Protein AF-A0A4Q3A676-F1 (afdb_monomer)

Structure (mmCIF, N/CA/C/O backbone):
data_AF-A0A4Q3A676-F1
#
_entry.id   AF-A0A4Q3A676-F1
#
loop_
_atom_site.group_PDB
_atom_site.id
_atom_site.type_symbol
_atom_site.label_atom_id
_atom_site.label_alt_id
_atom_site.label_comp_id
_atom_site.label_asym_id
_atom_site.label_entity_id
_atom_site.label_seq_id
_atom_site.pdbx_PDB_ins_code
_atom_site.Cartn_x
_atom_site.Cartn_y
_atom_site.Cartn_z
_atom_site.occupancy
_atom_site.B_iso_or_equiv
_atom_site.auth_seq_id
_atom_site.auth_comp_id
_atom_site.auth_asym_id
_atom_site.auth_atom_id
_atom_site.pdbx_PDB_model_num
ATOM 1 N N . MET A 1 1 ? 29.979 6.362 28.697 1.00 33.81 1 MET A N 1
ATOM 2 C CA . MET A 1 1 ? 28.538 6.052 28.797 1.00 33.81 1 MET A CA 1
ATOM 3 C C . MET A 1 1 ? 28.041 5.787 27.386 1.00 33.81 1 MET A C 1
ATOM 5 O O . MET A 1 1 ? 28.184 6.675 26.557 1.00 33.81 1 MET A O 1
ATOM 9 N N . ARG A 1 2 ? 27.598 4.567 27.064 1.00 35.72 2 ARG A N 1
ATOM 10 C CA . ARG A 1 2 ? 26.990 4.268 25.758 1.00 35.72 2 ARG A CA 1
ATOM 11 C C . ARG A 1 2 ? 25.480 4.373 25.933 1.00 35.72 2 ARG A C 1
ATOM 13 O O . ARG A 1 2 ? 24.939 3.750 26.841 1.00 35.72 2 ARG A O 1
ATOM 20 N N . PHE A 1 3 ? 24.849 5.219 25.129 1.00 39.38 3 PHE A N 1
ATOM 21 C CA . PHE A 1 3 ? 23.400 5.340 25.063 1.00 39.38 3 PHE A CA 1
ATOM 22 C C . PHE A 1 3 ? 22.844 3.997 24.588 1.00 39.38 3 PHE A C 1
ATOM 24 O O . PHE A 1 3 ? 23.230 3.510 23.529 1.00 39.38 3 PHE A O 1
ATOM 31 N N . PHE A 1 4 ? 22.000 3.369 25.404 1.00 41.38 4 PHE A N 1
ATOM 32 C CA . PHE A 1 4 ? 21.171 2.269 24.940 1.00 41.38 4 PHE A CA 1
ATOM 33 C C . PHE A 1 4 ? 20.126 2.884 24.014 1.00 41.38 4 PHE A C 1
ATOM 35 O O . PHE A 1 4 ? 19.265 3.639 24.463 1.00 41.38 4 PHE A O 1
ATOM 42 N N . GLU A 1 5 ? 20.245 2.610 22.722 1.00 35.06 5 GLU A N 1
ATOM 43 C CA . GLU A 1 5 ? 19.169 2.836 21.768 1.00 35.06 5 GLU A CA 1
ATOM 44 C C . GLU A 1 5 ? 18.063 1.843 22.148 1.00 35.06 5 GLU A C 1
ATOM 46 O O . GLU A 1 5 ? 1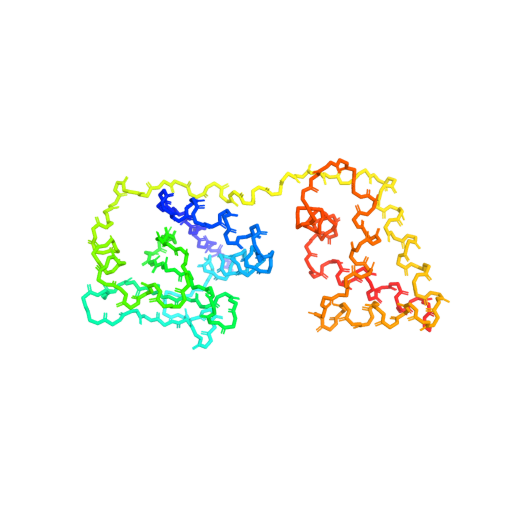8.147 0.646 21.869 1.00 35.06 5 GLU A O 1
ATOM 51 N N . ILE A 1 6 ? 17.081 2.306 22.924 1.00 42.28 6 ILE A N 1
ATOM 52 C CA . ILE A 1 6 ? 15.870 1.533 23.182 1.00 42.28 6 ILE A CA 1
ATOM 53 C C . ILE A 1 6 ? 15.138 1.519 21.843 1.00 42.28 6 ILE A C 1
ATOM 55 O O . ILE A 1 6 ? 14.505 2.508 21.485 1.00 42.28 6 ILE A O 1
ATOM 59 N N . ALA A 1 7 ? 15.289 0.439 21.074 1.00 44.47 7 ALA A N 1
ATOM 60 C CA . ALA A 1 7 ? 14.474 0.216 19.891 1.00 44.47 7 ALA A CA 1
ATOM 61 C C . ALA A 1 7 ? 13.007 0.312 20.328 1.00 44.47 7 ALA A C 1
ATOM 63 O O . ALA A 1 7 ? 12.560 -0.474 21.169 1.00 44.47 7 ALA A O 1
ATOM 64 N N . GLU A 1 8 ? 12.284 1.319 19.830 1.00 50.53 8 GLU A N 1
ATOM 65 C CA . GLU A 1 8 ? 10.857 1.428 20.109 1.00 50.53 8 GLU A CA 1
ATOM 66 C C . GLU A 1 8 ? 10.174 0.121 19.670 1.00 50.53 8 GLU A C 1
ATOM 68 O O . GLU A 1 8 ? 10.521 -0.431 18.619 1.00 50.53 8 GLU A O 1
ATOM 73 N N . PRO A 1 9 ? 9.253 -0.430 20.481 1.00 52.09 9 PRO A N 1
ATOM 74 C CA . PRO A 1 9 ? 8.598 -1.687 20.159 1.00 52.09 9 PRO A CA 1
ATOM 75 C C . PRO A 1 9 ? 7.925 -1.584 18.788 1.00 52.09 9 PRO A C 1
ATOM 77 O O . PRO A 1 9 ? 7.174 -0.643 18.529 1.00 52.09 9 PRO A O 1
ATOM 80 N N . GLN A 1 10 ? 8.190 -2.560 17.912 1.00 67.12 10 GLN A N 1
ATOM 81 C CA . GLN A 1 10 ? 7.554 -2.632 16.597 1.00 67.12 10 GLN A CA 1
ATOM 82 C C . GLN A 1 10 ? 6.034 -2.553 16.762 1.00 67.12 10 GLN A C 1
ATOM 84 O O . GLN A 1 10 ? 5.431 -3.341 17.497 1.00 67.12 10 GLN A O 1
ATOM 89 N N . LYS A 1 11 ? 5.411 -1.577 16.093 1.00 80.88 11 LYS A N 1
ATOM 90 C CA . LYS A 1 11 ? 3.961 -1.397 16.159 1.00 80.88 11 LYS A CA 1
ATOM 91 C C . LYS A 1 11 ? 3.273 -2.635 15.604 1.00 80.88 11 LYS A C 1
ATOM 93 O O . LYS A 1 11 ? 3.574 -3.092 14.503 1.00 80.88 11 LYS A O 1
ATOM 98 N N . ARG A 1 12 ? 2.300 -3.154 16.347 1.00 88.38 12 ARG A N 1
ATOM 99 C CA . ARG A 1 12 ? 1.472 -4.270 15.896 1.00 88.38 12 ARG A CA 1
ATOM 100 C C . ARG A 1 12 ? 0.596 -3.817 14.733 1.00 88.38 12 ARG A C 1
ATOM 102 O O . ARG A 1 12 ? -0.015 -2.757 14.806 1.00 88.38 12 ARG A O 1
ATOM 109 N N . VAL A 1 13 ? 0.472 -4.631 13.691 1.00 92.00 13 VAL A N 1
ATOM 110 C CA . VAL A 1 13 ? -0.500 -4.381 12.619 1.00 92.00 13 VAL A CA 1
ATOM 111 C C . VAL A 1 13 ? -1.716 -5.273 12.828 1.00 92.00 13 VAL A C 1
ATOM 113 O O . VAL A 1 13 ? -1.599 -6.495 12.932 1.00 92.00 13 VAL A O 1
ATOM 116 N N . VAL A 1 14 ? -2.895 -4.667 12.881 1.00 94.50 14 VAL A N 1
ATOM 117 C CA . VAL A 1 14 ? -4.177 -5.370 12.957 1.00 94.50 14 VAL A CA 1
ATOM 118 C C . VAL A 1 14 ? -5.087 -4.898 11.835 1.00 94.50 14 VAL A C 1
ATOM 120 O O . VAL A 1 14 ? -4.959 -3.776 11.348 1.00 94.50 14 VAL A O 1
ATOM 123 N N . ALA A 1 15 ? -6.007 -5.750 11.405 1.00 95.75 15 ALA A N 1
ATOM 124 C CA . ALA A 1 15 ? -6.918 -5.442 10.316 1.00 95.75 15 ALA A CA 1
ATOM 125 C C . ALA A 1 15 ? -8.325 -5.957 10.593 1.00 95.75 15 ALA A C 1
ATOM 127 O O . ALA A 1 15 ? -8.502 -6.991 11.240 1.00 95.75 15 ALA A O 1
ATOM 128 N N . THR A 1 16 ? -9.329 -5.268 10.055 1.00 96.44 16 THR A N 1
ATOM 129 C CA . THR A 1 16 ? -10.696 -5.793 10.038 1.00 96.44 16 THR A CA 1
ATOM 130 C C . THR A 1 16 ? -10.820 -6.942 9.034 1.00 96.44 16 THR A C 1
ATOM 132 O O . THR A 1 16 ? -10.068 -7.047 8.056 1.00 96.44 16 THR A O 1
ATOM 135 N N . LYS A 1 17 ? -11.838 -7.794 9.211 1.00 92.31 17 LYS A N 1
ATOM 136 C CA . LYS A 1 17 ? -12.190 -8.823 8.212 1.00 92.31 17 LYS A CA 1
ATOM 137 C C . LYS A 1 17 ? -12.493 -8.222 6.837 1.00 92.31 17 LYS A C 1
ATOM 139 O O . LYS A 1 17 ? -12.197 -8.845 5.818 1.00 92.31 17 LYS A O 1
ATOM 144 N N . ARG A 1 18 ? -13.075 -7.017 6.811 1.00 93.50 18 ARG A N 1
ATOM 145 C CA . ARG A 1 18 ? -13.407 -6.304 5.575 1.00 93.50 18 ARG A CA 1
ATOM 146 C C . ARG A 1 18 ? -12.145 -5.893 4.832 1.00 93.50 18 ARG A C 1
ATOM 148 O O . ARG A 1 18 ? -12.005 -6.275 3.677 1.00 93.50 18 ARG A O 1
ATOM 155 N N . PHE A 1 19 ? -11.202 -5.250 5.522 1.00 95.62 19 PHE A N 1
ATOM 156 C CA . PHE A 1 19 ? -9.906 -4.896 4.948 1.00 95.62 19 PHE A CA 1
ATOM 157 C C . PHE A 1 19 ? -9.221 -6.116 4.333 1.00 95.62 19 PHE A C 1
ATOM 159 O O . PHE A 1 19 ? -8.814 -6.080 3.179 1.00 95.62 19 PHE A O 1
ATOM 166 N N . LEU A 1 20 ? -9.142 -7.224 5.073 1.00 90.62 20 LEU A N 1
ATOM 167 C CA . LEU A 1 20 ? -8.479 -8.442 4.601 1.00 90.62 20 LEU A CA 1
ATOM 168 C C . LEU A 1 20 ? -9.117 -9.030 3.340 1.00 90.62 20 LEU A C 1
ATOM 170 O O . LEU A 1 20 ? -8.407 -9.533 2.470 1.00 90.62 20 LEU A O 1
ATOM 174 N N . LYS A 1 21 ? -10.448 -8.968 3.232 1.00 88.31 21 LYS A N 1
ATOM 175 C CA . LYS A 1 21 ? -11.172 -9.406 2.038 1.00 88.31 21 LYS A CA 1
ATOM 176 C C . LYS A 1 21 ? -10.915 -8.457 0.864 1.00 88.31 21 LYS A C 1
ATOM 178 O O . LYS A 1 21 ? -10.497 -8.917 -0.195 1.00 88.31 21 LYS A O 1
ATOM 183 N N . SER A 1 22 ? -11.132 -7.158 1.067 1.00 90.31 22 SER A N 1
ATOM 184 C CA . SER A 1 22 ? -11.002 -6.129 0.032 1.00 90.31 22 SER A CA 1
ATOM 185 C C . SER A 1 22 ? -9.560 -6.010 -0.480 1.00 90.31 22 SER A C 1
ATOM 187 O O . SER A 1 22 ? -9.335 -5.921 -1.682 1.00 90.31 22 SER A O 1
ATOM 189 N N . ALA A 1 23 ? -8.562 -6.073 0.408 1.00 90.25 23 ALA A N 1
ATOM 190 C CA . ALA A 1 23 ? -7.147 -5.949 0.056 1.00 90.25 23 ALA A CA 1
ATOM 191 C C . ALA A 1 23 ? -6.709 -7.014 -0.949 1.00 90.25 23 ALA A C 1
ATOM 193 O O . ALA A 1 23 ? -6.028 -6.690 -1.915 1.00 90.25 23 ALA A O 1
ATOM 194 N N . ARG A 1 24 ? -7.153 -8.266 -0.778 1.00 84.88 24 ARG A N 1
ATOM 195 C CA . ARG A 1 24 ? -6.847 -9.345 -1.730 1.00 84.88 24 ARG A CA 1
ATOM 196 C C . ARG A 1 24 ? -7.370 -9.037 -3.128 1.00 84.88 24 ARG A C 1
ATOM 198 O O . ARG A 1 24 ? -6.678 -9.287 -4.108 1.00 84.88 24 ARG A O 1
ATOM 205 N N . GLU A 1 25 ? -8.579 -8.493 -3.222 1.00 83.62 25 GLU A N 1
ATOM 206 C CA . GLU A 1 25 ? -9.180 -8.134 -4.504 1.00 83.62 25 GLU A CA 1
ATOM 207 C C . GLU A 1 25 ? -8.449 -6.961 -5.164 1.00 83.62 25 GLU A C 1
ATOM 209 O O . GLU A 1 25 ? -8.087 -7.055 -6.336 1.00 83.62 25 GLU A O 1
ATOM 214 N N . TRP A 1 26 ? -8.160 -5.899 -4.409 1.00 85.50 26 TRP A N 1
ATOM 215 C CA . TRP A 1 26 ? -7.437 -4.737 -4.929 1.00 85.50 26 TRP A CA 1
ATOM 216 C C . TRP A 1 26 ? -6.013 -5.074 -5.364 1.00 85.50 26 TRP A C 1
ATOM 218 O O . TRP A 1 26 ? -5.604 -4.628 -6.429 1.00 85.50 26 TRP A O 1
ATOM 228 N N . ILE A 1 27 ? -5.287 -5.890 -4.594 1.00 84.75 27 ILE A N 1
ATOM 229 C CA . ILE A 1 27 ? -3.933 -6.345 -4.946 1.00 84.75 27 ILE A CA 1
ATOM 230 C C . ILE A 1 27 ? -3.971 -7.224 -6.201 1.00 84.75 27 ILE A C 1
ATOM 232 O O . ILE A 1 27 ? -3.136 -7.066 -7.086 1.00 84.75 27 ILE A O 1
ATOM 236 N N . ARG A 1 28 ? -4.972 -8.107 -6.325 1.00 81.00 28 ARG A N 1
ATOM 237 C CA . ARG A 1 28 ? -5.155 -8.935 -7.528 1.00 81.00 28 ARG A CA 1
ATOM 238 C C . ARG A 1 28 ? -5.426 -8.088 -8.772 1.00 81.00 28 ARG A C 1
ATOM 240 O O . ARG A 1 28 ? -4.931 -8.412 -9.844 1.00 81.00 28 ARG A O 1
ATOM 247 N N . LEU A 1 29 ? -6.248 -7.045 -8.651 1.00 74.12 29 LEU A N 1
ATOM 248 C CA . LEU A 1 29 ? -6.583 -6.157 -9.769 1.00 74.12 29 LEU A CA 1
ATOM 249 C C . LEU A 1 29 ? -5.448 -5.179 -10.099 1.00 74.12 29 LEU A C 1
ATOM 251 O O . LEU A 1 29 ? -5.292 -4.796 -11.257 1.00 74.12 29 LEU A O 1
ATOM 255 N N . TYR A 1 30 ? -4.681 -4.762 -9.090 1.00 78.06 30 TYR A N 1
ATOM 256 C CA . TYR A 1 30 ? -3.656 -3.726 -9.183 1.00 78.06 30 TYR A CA 1
ATOM 257 C C . TYR A 1 30 ? -2.452 -4.097 -8.303 1.00 78.06 30 TYR A C 1
ATOM 259 O O . TYR A 1 30 ? -2.417 -3.749 -7.120 1.00 78.06 30 TYR A O 1
ATOM 267 N N . PRO A 1 31 ? -1.455 -4.806 -8.856 1.00 77.81 31 PRO A N 1
ATOM 268 C CA . PRO A 1 31 ? -0.321 -5.315 -8.080 1.00 77.81 31 PRO A CA 1
ATOM 269 C C . PRO A 1 31 ? 0.491 -4.229 -7.353 1.00 77.81 31 PRO A C 1
ATOM 271 O O . PRO A 1 31 ? 0.977 -4.448 -6.245 1.00 77.81 31 PRO A O 1
ATOM 274 N N . ASP A 1 32 ? 0.558 -3.021 -7.921 1.00 77.25 32 ASP A N 1
ATOM 275 C CA . ASP A 1 32 ? 1.202 -1.838 -7.335 1.00 77.25 32 ASP A CA 1
ATOM 276 C C . ASP A 1 32 ? 0.598 -1.418 -5.983 1.00 77.25 32 ASP A C 1
ATOM 278 O O . ASP A 1 32 ? 1.278 -0.825 -5.140 1.00 77.25 32 ASP A O 1
ATOM 282 N N . VAL A 1 33 ? -0.663 -1.778 -5.725 1.00 84.12 33 VAL A N 1
ATOM 283 C CA . VAL A 1 33 ? -1.322 -1.568 -4.429 1.00 84.12 33 VAL A CA 1
ATOM 284 C C . VAL A 1 33 ? -0.654 -2.395 -3.333 1.00 84.12 33 VAL A C 1
ATOM 286 O O . VAL A 1 33 ? -0.490 -1.899 -2.219 1.00 84.12 33 VAL A O 1
ATOM 289 N N . GLY A 1 34 ? -0.250 -3.632 -3.635 1.00 85.06 34 GLY A N 1
ATOM 290 C CA . GLY A 1 34 ? 0.423 -4.516 -2.681 1.00 85.06 34 GLY A CA 1
ATOM 291 C C . GLY A 1 34 ? 1.780 -3.963 -2.261 1.00 85.06 34 GLY A C 1
ATOM 292 O O . GLY A 1 34 ? 2.063 -3.845 -1.067 1.00 85.06 34 GLY A O 1
ATOM 293 N N . GLN A 1 35 ? 2.572 -3.519 -3.239 1.00 80.56 35 GLN A N 1
ATOM 294 C CA . GLN A 1 35 ? 3.855 -2.869 -2.984 1.00 80.56 35 GLN A CA 1
ATOM 295 C C . GLN A 1 35 ? 3.683 -1.592 -2.149 1.00 80.56 35 GLN A C 1
ATOM 297 O O . GLN A 1 35 ? 4.350 -1.418 -1.128 1.00 80.56 35 GL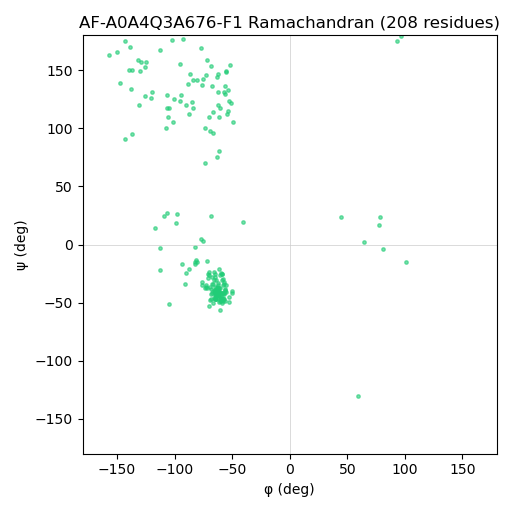N A O 1
ATOM 302 N N . THR A 1 36 ? 2.745 -0.724 -2.538 1.00 85.12 36 THR A N 1
ATOM 303 C CA . THR A 1 36 ? 2.496 0.537 -1.825 1.00 85.12 36 THR A CA 1
ATOM 304 C C . THR A 1 36 ? 2.011 0.294 -0.394 1.00 85.12 36 THR A C 1
ATOM 306 O O . THR A 1 36 ? 2.422 1.001 0.524 1.00 85.12 36 THR A O 1
ATOM 309 N N . LEU A 1 37 ? 1.182 -0.734 -0.171 1.00 91.88 37 LEU A N 1
ATOM 310 C CA . LEU A 1 37 ? 0.759 -1.148 1.168 1.00 91.88 37 LEU A CA 1
ATOM 311 C C . LEU A 1 37 ? 1.956 -1.595 2.020 1.00 91.88 37 LEU A C 1
ATOM 313 O O . LEU A 1 37 ? 2.056 -1.193 3.178 1.00 91.88 37 LEU A O 1
ATOM 317 N N . ALA A 1 38 ? 2.879 -2.380 1.462 1.00 84.25 38 ALA A N 1
ATOM 318 C CA . ALA A 1 38 ? 4.079 -2.814 2.176 1.00 84.25 38 ALA A CA 1
ATOM 319 C C . ALA A 1 38 ? 4.993 -1.630 2.547 1.00 84.25 38 ALA A C 1
ATOM 321 O O . ALA A 1 38 ? 5.470 -1.541 3.680 1.00 84.25 38 ALA A O 1
ATOM 322 N N . GLU A 1 39 ? 5.204 -0.689 1.624 1.00 84.31 39 GLU A N 1
ATOM 323 C CA . GLU A 1 39 ? 5.969 0.540 1.876 1.00 84.31 39 GLU A CA 1
ATOM 324 C C . GLU A 1 39 ? 5.305 1.419 2.942 1.00 84.31 39 GLU A C 1
ATOM 326 O O . GLU A 1 39 ? 5.976 1.915 3.851 1.00 84.31 39 GLU A O 1
ATOM 331 N N . PHE A 1 40 ? 3.980 1.557 2.874 1.00 92.88 40 PHE A N 1
ATOM 332 C CA . PHE A 1 40 ? 3.186 2.276 3.863 1.00 92.88 40 PHE A CA 1
ATOM 333 C C . PHE A 1 40 ? 3.330 1.674 5.266 1.00 92.88 40 PHE A C 1
ATOM 335 O O . PHE A 1 40 ? 3.541 2.415 6.229 1.00 92.88 40 PHE A O 1
ATOM 342 N N . LEU A 1 41 ? 3.250 0.347 5.398 1.00 91.38 41 LEU A N 1
ATOM 343 C CA . LEU A 1 41 ? 3.385 -0.326 6.692 1.00 91.38 41 LEU A CA 1
ATOM 344 C C . LEU A 1 41 ? 4.787 -0.137 7.284 1.00 91.38 41 LEU A C 1
ATOM 346 O O . LEU A 1 41 ? 4.894 0.306 8.427 1.00 91.38 41 LEU A O 1
ATOM 350 N N . ARG A 1 42 ? 5.847 -0.332 6.485 1.00 85.62 42 ARG A N 1
ATOM 351 C CA . ARG A 1 42 ? 7.242 -0.084 6.907 1.00 85.62 42 ARG A CA 1
ATOM 352 C C . ARG A 1 42 ? 7.469 1.356 7.357 1.00 85.62 42 ARG A C 1
ATOM 354 O O . ARG A 1 42 ? 8.137 1.610 8.356 1.00 85.62 42 A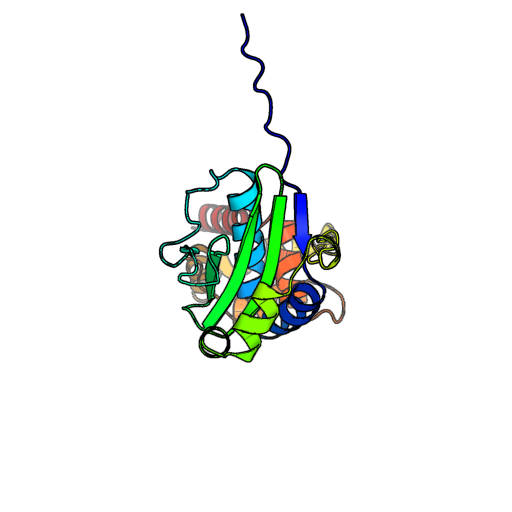RG A O 1
ATOM 361 N N . PHE A 1 43 ? 6.896 2.321 6.639 1.00 87.81 43 PHE A N 1
ATOM 362 C CA . PHE A 1 43 ? 6.933 3.717 7.064 1.00 87.81 43 PHE A CA 1
ATOM 363 C C . PHE A 1 43 ? 6.238 3.905 8.419 1.00 87.81 43 PHE A C 1
ATOM 365 O O . PHE A 1 43 ? 6.761 4.581 9.303 1.00 87.81 43 PHE A O 1
ATOM 372 N N . ARG A 1 44 ? 5.063 3.298 8.617 1.00 90.50 44 ARG A N 1
ATOM 373 C CA . ARG A 1 44 ? 4.267 3.482 9.838 1.00 90.50 44 ARG A CA 1
ATOM 374 C C . ARG A 1 44 ? 4.847 2.838 11.085 1.00 90.50 44 ARG A C 1
ATOM 376 O O . ARG A 1 44 ? 4.571 3.347 12.176 1.00 90.50 44 ARG A O 1
ATOM 383 N N . GLU A 1 45 ? 5.660 1.803 10.935 1.00 83.56 45 GLU A N 1
ATOM 384 C CA . GLU A 1 45 ? 6.408 1.193 12.037 1.00 83.56 45 GLU A CA 1
ATOM 385 C C . GLU A 1 45 ? 7.284 2.218 12.767 1.00 83.56 45 GLU A C 1
ATOM 387 O O . GLU A 1 45 ? 7.326 2.210 13.992 1.00 83.56 45 GLU A O 1
ATOM 392 N N . THR A 1 46 ? 7.902 3.147 12.033 1.00 80.19 46 THR A N 1
ATOM 393 C CA . THR A 1 46 ? 8.910 4.079 12.574 1.00 80.19 46 THR A CA 1
ATOM 394 C C . THR A 1 46 ? 8.458 5.537 12.603 1.00 80.19 46 THR A C 1
ATOM 396 O O . THR A 1 46 ? 8.972 6.334 13.383 1.00 80.19 46 THR A O 1
ATOM 399 N N . ALA A 1 47 ? 7.477 5.916 11.781 1.00 83.75 47 ALA A N 1
ATOM 400 C CA . ALA A 1 47 ? 7.040 7.302 11.692 1.00 83.75 47 ALA A CA 1
ATOM 401 C C . ALA A 1 47 ? 6.229 7.758 12.929 1.00 83.75 47 ALA A C 1
ATOM 403 O O . ALA A 1 47 ? 5.398 6.995 13.453 1.00 83.75 47 ALA A O 1
ATOM 404 N N . PRO A 1 48 ? 6.360 9.038 13.340 1.00 86.12 48 PRO A N 1
ATOM 405 C CA . PRO A 1 48 ? 5.459 9.673 14.295 1.00 86.12 48 PRO A CA 1
ATOM 406 C C . PRO A 1 48 ? 3.993 9.587 13.855 1.00 86.12 48 PRO A C 1
ATOM 408 O O . PRO A 1 48 ? 3.671 9.653 12.665 1.00 86.12 48 PRO A O 1
ATOM 411 N N . LEU A 1 49 ? 3.075 9.520 14.825 1.00 88.75 49 LEU A N 1
ATOM 412 C CA . LEU A 1 49 ? 1.626 9.421 14.572 1.00 88.75 49 LEU A CA 1
ATOM 413 C C . LEU A 1 49 ? 1.069 10.602 13.754 1.00 88.75 49 LEU A C 1
ATOM 415 O O . LEU A 1 49 ? 0.048 10.475 13.078 1.00 88.75 49 LEU A O 1
ATOM 419 N N . THR A 1 50 ? 1.736 11.754 13.820 1.00 87.38 50 THR A N 1
ATOM 420 C CA . THR A 1 50 ? 1.345 12.994 13.142 1.00 87.38 50 THR A CA 1
ATOM 421 C C . THR A 1 50 ? 1.883 13.104 11.717 1.00 87.38 50 THR A C 1
ATOM 423 O O . THR A 1 50 ? 1.314 13.851 10.921 1.00 87.38 50 THR A O 1
ATOM 426 N N . GLN A 1 51 ? 2.945 12.371 11.371 1.00 89.44 51 GLN A N 1
ATOM 427 C CA . GLN A 1 51 ? 3.566 12.448 10.049 1.00 89.44 51 GLN A CA 1
ATOM 428 C C . GLN A 1 51 ? 2.709 11.707 9.014 1.00 89.44 51 GLN A C 1
ATOM 430 O O . GLN A 1 51 ? 2.204 10.625 9.298 1.00 89.44 51 GLN A O 1
ATOM 435 N N . GLY A 1 52 ? 2.523 12.264 7.816 1.00 90.25 52 GLY A N 1
ATOM 436 C CA . GLY A 1 52 ? 1.859 11.588 6.692 1.00 90.25 52 GLY A CA 1
ATOM 437 C C . GLY A 1 52 ? 2.837 10.737 5.874 1.00 90.25 52 GLY A C 1
ATOM 438 O O . GLY A 1 52 ? 3.996 11.120 5.733 1.00 90.25 52 GLY A O 1
ATOM 439 N N . PHE A 1 53 ? 2.378 9.613 5.319 1.00 91.81 53 PHE A N 1
ATOM 440 C CA . PHE A 1 53 ? 3.145 8.790 4.372 1.00 91.81 53 PHE A CA 1
ATOM 441 C C . PHE A 1 53 ? 3.343 9.500 3.028 1.00 91.81 53 PHE A C 1
ATOM 443 O O . PHE A 1 53 ? 4.405 9.424 2.418 1.00 91.81 53 PHE A O 1
ATOM 450 N N . SER A 1 54 ? 2.323 10.227 2.570 1.00 89.56 54 SER A N 1
ATOM 451 C CA . SER A 1 54 ? 2.356 10.995 1.327 1.00 89.56 54 SER A CA 1
ATOM 452 C C . SER A 1 54 ? 1.579 12.304 1.475 1.00 89.56 54 SER A C 1
ATOM 454 O O . SER A 1 54 ? 0.923 12.548 2.487 1.00 89.56 54 SER A O 1
ATOM 456 N N . LYS A 1 55 ? 1.601 13.158 0.443 1.00 86.88 55 LYS A N 1
ATOM 457 C CA . LYS A 1 55 ? 0.789 14.392 0.414 1.00 86.88 55 LYS A CA 1
ATOM 458 C C . LYS A 1 55 ? -0.722 14.126 0.483 1.00 86.88 55 LYS A C 1
ATOM 460 O O . LYS A 1 55 ? -1.471 15.033 0.822 1.00 86.88 55 LYS A O 1
ATOM 465 N N . LYS A 1 56 ? -1.158 12.911 0.131 1.00 89.44 56 LYS A N 1
ATOM 466 C CA . LYS A 1 56 ? -2.561 12.467 0.175 1.00 89.44 56 LYS A CA 1
ATOM 467 C C . LYS A 1 56 ? -2.814 11.500 1.339 1.00 89.44 56 LYS A C 1
ATOM 469 O O . LYS A 1 56 ? -3.668 10.626 1.243 1.00 89.44 56 LYS A O 1
ATOM 474 N N . ASP A 1 57 ? -2.016 11.616 2.398 1.00 94.06 57 ASP A N 1
ATOM 475 C CA . ASP A 1 57 ? -2.260 10.990 3.693 1.00 94.06 57 ASP A CA 1
ATOM 476 C C . ASP A 1 57 ? -2.827 12.049 4.640 1.00 94.06 57 ASP A C 1
ATOM 478 O O . ASP A 1 57 ? -2.102 12.935 5.107 1.00 94.06 57 ASP A O 1
ATOM 482 N N . ALA A 1 58 ? -4.127 11.973 4.904 1.00 93.75 58 ALA A N 1
ATOM 483 C CA . ALA A 1 58 ? -4.839 12.999 5.647 1.00 93.75 58 ALA A CA 1
ATOM 484 C C . ALA A 1 58 ? -5.805 12.397 6.678 1.00 93.75 58 ALA A C 1
ATOM 486 O O . ALA A 1 58 ? -6.332 11.294 6.490 1.00 93.75 58 ALA A O 1
ATOM 487 N N . PRO A 1 59 ? -6.054 13.107 7.794 1.00 93.62 59 PRO A N 1
ATOM 488 C CA . PRO A 1 59 ? -7.123 12.738 8.708 1.00 93.62 59 PRO A CA 1
ATOM 489 C C . PRO A 1 59 ? -8.483 12.836 8.009 1.00 93.62 59 PRO A C 1
ATOM 491 O O . PRO A 1 59 ? -8.716 13.731 7.195 1.00 93.62 59 PRO A O 1
ATOM 494 N N . LEU A 1 60 ? -9.391 11.928 8.355 1.00 91.44 60 LEU A N 1
ATOM 495 C CA . LEU A 1 60 ? -10.796 12.064 7.995 1.00 91.44 60 LEU A CA 1
ATOM 496 C C . LEU A 1 60 ? -11.457 13.123 8.885 1.00 91.44 60 LEU A C 1
ATOM 498 O O . LEU A 1 60 ? -11.136 13.268 10.068 1.00 91.44 60 LEU A O 1
ATOM 502 N N . MET A 1 61 ? -12.364 13.892 8.287 1.00 87.25 61 MET A N 1
ATOM 503 C CA . MET A 1 61 ? -13.034 15.019 8.936 1.00 87.25 61 MET A CA 1
ATOM 504 C C . MET A 1 61 ? -14.361 14.586 9.585 1.00 87.25 61 MET A C 1
ATOM 506 O O . MET A 1 61 ? -14.797 13.439 9.471 1.00 87.25 61 MET A O 1
ATOM 510 N N . ASN A 1 62 ? -15.030 15.525 10.259 1.00 84.00 62 ASN A N 1
ATOM 511 C CA . ASN A 1 62 ? -16.369 15.353 10.831 1.00 84.00 62 ASN A CA 1
ATOM 512 C C . ASN A 1 62 ? -16.458 14.215 11.869 1.00 84.00 62 ASN A C 1
ATOM 514 O O . ASN A 1 62 ? -15.677 14.143 12.818 1.00 84.00 62 ASN A O 1
ATOM 518 N N . ASN A 1 63 ? -17.447 13.337 11.708 1.00 81.88 63 ASN A N 1
ATOM 519 C CA . ASN A 1 63 ? -17.760 12.218 12.592 1.00 81.88 63 ASN A CA 1
ATOM 520 C C . ASN A 1 63 ? -16.788 11.030 12.461 1.00 81.88 63 ASN A C 1
ATOM 522 O O . ASN A 1 63 ? -16.993 10.022 13.133 1.00 81.88 63 ASN A O 1
ATOM 526 N N . LEU A 1 64 ? -15.745 11.148 11.633 1.00 88.94 64 LEU A N 1
ATOM 527 C CA . LEU A 1 64 ? -14.676 10.160 11.462 1.00 88.94 64 LEU A CA 1
ATOM 528 C C . LEU A 1 64 ? -13.340 10.633 12.059 1.00 88.94 64 LEU A C 1
ATOM 530 O O . LEU A 1 64 ? -12.263 10.179 11.665 1.00 88.94 64 LEU A O 1
ATOM 534 N N . LYS A 1 65 ? -13.394 11.542 13.037 1.00 89.12 65 LYS A N 1
ATOM 535 C CA . LYS A 1 65 ? -12.209 11.988 13.771 1.00 89.12 65 LYS A CA 1
ATOM 536 C C . LYS A 1 65 ? -11.492 10.795 14.415 1.00 89.12 65 LYS A C 1
ATOM 538 O O . LYS A 1 65 ? -12.107 9.999 15.115 1.00 89.12 65 LYS A O 1
ATOM 543 N N . GLY A 1 66 ? -10.177 10.721 14.215 1.00 90.12 66 GLY A N 1
ATOM 544 C CA . GLY A 1 66 ? -9.329 9.621 14.695 1.00 90.12 66 GLY A CA 1
ATOM 545 C C . GLY A 1 66 ? -8.983 8.602 13.608 1.00 90.12 66 GLY A C 1
ATOM 546 O O . GLY A 1 66 ? -8.009 7.865 13.753 1.00 90.12 66 GLY A O 1
ATOM 547 N N . PHE A 1 67 ? -9.705 8.627 12.489 1.00 94.38 67 PHE A N 1
ATOM 548 C CA . PHE A 1 67 ? -9.377 7.860 11.298 1.00 94.38 67 PHE A CA 1
ATOM 549 C C . PHE A 1 67 ? -8.583 8.705 10.303 1.00 94.38 67 PHE A C 1
ATOM 551 O O . PHE A 1 67 ? -8.647 9.937 10.287 1.00 94.38 67 PHE A O 1
ATOM 558 N N . ARG A 1 68 ? -7.812 8.026 9.465 1.00 96.06 68 ARG A N 1
ATOM 559 C CA . ARG A 1 68 ? -6.997 8.600 8.399 1.00 96.06 68 ARG A CA 1
ATOM 560 C C . ARG A 1 68 ? -7.234 7.823 7.117 1.00 96.06 68 ARG A C 1
ATOM 562 O O . ARG A 1 68 ? -7.661 6.669 7.148 1.00 96.06 68 ARG A O 1
ATOM 569 N N . HIS A 1 69 ? -6.924 8.456 5.999 1.00 95.44 69 HIS A N 1
ATOM 570 C CA . HIS A 1 69 ? -6.905 7.805 4.703 1.00 95.44 69 HIS A CA 1
ATOM 571 C C . HIS A 1 69 ? -5.594 8.107 3.986 1.00 95.44 69 HIS A C 1
ATOM 573 O O . HIS A 1 69 ? -4.999 9.167 4.182 1.00 95.44 69 HIS A O 1
ATOM 579 N N . VAL A 1 70 ? -5.139 7.163 3.168 1.00 95.38 70 VAL A N 1
ATOM 580 C CA . VAL A 1 70 ? -3.949 7.308 2.332 1.00 95.38 70 VAL A CA 1
ATOM 581 C C . VAL A 1 70 ? -4.211 6.732 0.949 1.00 95.38 70 VAL A C 1
ATOM 583 O O . VAL A 1 70 ? -4.768 5.646 0.800 1.00 95.38 70 VAL A O 1
ATOM 586 N N . HIS A 1 71 ? -3.823 7.475 -0.083 1.00 92.19 71 HIS A N 1
ATOM 587 C CA . HIS A 1 71 ? -4.017 7.048 -1.465 1.00 92.19 71 HIS A CA 1
ATOM 588 C C . HIS A 1 71 ? -2.860 6.147 -1.891 1.00 92.19 71 HIS A C 1
ATOM 590 O O . HIS A 1 71 ? -1.708 6.579 -1.866 1.00 92.19 71 HIS A O 1
ATOM 596 N N . PHE A 1 72 ? -3.170 4.929 -2.327 1.00 86.75 72 PHE A N 1
ATOM 597 C CA . PHE A 1 72 ? -2.173 3.988 -2.836 1.00 86.75 72 PHE A CA 1
ATOM 598 C C . PHE A 1 72 ? -1.972 4.101 -4.344 1.00 86.75 72 PHE A C 1
ATOM 600 O O . PHE A 1 72 ? -0.852 3.976 -4.817 1.00 86.75 72 PHE A O 1
ATOM 607 N N . ARG A 1 73 ? -3.024 4.414 -5.110 1.00 79.19 73 ARG A N 1
ATOM 608 C CA . ARG A 1 73 ? -2.937 4.423 -6.578 1.00 79.19 73 ARG A CA 1
ATOM 609 C C . ARG A 1 73 ? -3.630 5.618 -7.198 1.00 79.19 73 ARG A C 1
ATOM 611 O O . ARG A 1 73 ? -4.838 5.572 -7.375 1.00 79.19 73 ARG A O 1
ATOM 618 N N . PHE A 1 74 ? -2.901 6.696 -7.494 1.00 71.94 74 PHE A N 1
ATOM 619 C CA . PHE A 1 74 ? -3.405 7.930 -8.138 1.00 71.94 74 PHE A CA 1
ATOM 620 C C . PHE A 1 74 ? -4.742 8.483 -7.591 1.00 71.94 74 PHE A C 1
ATOM 622 O O . PHE A 1 74 ? -5.432 9.240 -8.262 1.00 71.94 74 PHE A O 1
ATOM 629 N N . GLY A 1 75 ? -5.098 8.154 -6.345 1.00 69.12 75 GLY A N 1
ATOM 630 C CA . GLY A 1 75 ? -6.403 8.457 -5.755 1.00 69.12 75 GLY A CA 1
ATOM 631 C C . GLY A 1 75 ? -7.540 7.506 -6.113 1.00 69.12 75 GLY A C 1
ATOM 632 O O . GLY A 1 75 ? -8.593 7.648 -5.527 1.00 69.12 75 GLY A O 1
ATOM 633 N N . LYS A 1 76 ? -7.329 6.513 -6.979 1.00 79.12 76 LYS A N 1
ATOM 634 C CA . LYS A 1 76 ? -8.290 5.452 -7.291 1.00 79.12 76 LYS A CA 1
ATOM 635 C C . LYS A 1 76 ? -8.452 4.438 -6.165 1.00 79.12 76 LYS A C 1
ATOM 637 O O . LYS A 1 76 ? -9.549 3.942 -5.998 1.00 79.12 76 LYS A O 1
ATOM 642 N N . VAL A 1 77 ? -7.377 4.103 -5.450 1.00 90.19 77 VAL A N 1
ATOM 643 C CA . VAL A 1 77 ? -7.404 3.132 -4.342 1.00 90.19 77 VAL A CA 1
ATOM 644 C C . VAL A 1 77 ? -6.950 3.823 -3.071 1.00 90.19 77 VAL A C 1
ATOM 646 O O . VAL A 1 77 ? -5.867 4.420 -3.048 1.00 90.19 77 VAL A O 1
ATOM 649 N N . ILE A 1 78 ? -7.772 3.737 -2.033 1.00 94.19 78 ILE A N 1
ATOM 650 C CA . ILE A 1 78 ? -7.571 4.419 -0.764 1.00 94.19 78 ILE A CA 1
ATOM 651 C C . ILE A 1 78 ? -7.613 3.405 0.370 1.00 94.19 78 ILE A C 1
ATOM 653 O O . ILE A 1 78 ? -8.559 2.632 0.496 1.00 94.19 78 ILE A O 1
ATOM 657 N N . CYS A 1 79 ? -6.582 3.427 1.208 1.00 96.62 79 CYS A N 1
ATOM 658 C CA . CYS A 1 79 ? -6.539 2.680 2.454 1.00 96.62 79 CYS A CA 1
ATOM 659 C C . CYS A 1 79 ? -7.004 3.576 3.599 1.00 96.62 79 CYS A C 1
ATOM 661 O O . CYS A 1 79 ? -6.502 4.688 3.777 1.00 96.62 79 CYS A O 1
ATOM 663 N N . VAL A 1 80 ? -7.951 3.075 4.383 1.00 97.25 80 VAL A N 1
ATOM 664 C CA . VAL A 1 80 ? -8.514 3.745 5.551 1.00 97.25 80 VAL A CA 1
ATOM 665 C C . VAL A 1 80 ? -7.977 3.047 6.787 1.00 97.25 80 VAL A C 1
ATOM 667 O O . VAL A 1 80 ? -8.041 1.821 6.902 1.00 97.25 80 VAL A O 1
ATOM 670 N N . TYR A 1 81 ? -7.423 3.823 7.710 1.00 97.38 81 TYR A N 1
ATOM 671 C CA . TYR A 1 81 ? -6.702 3.283 8.853 1.00 97.38 81 TYR A CA 1
ATOM 672 C C . TYR A 1 81 ? -6.789 4.198 10.080 1.00 97.38 81 TYR A C 1
ATOM 674 O O . TYR A 1 81 ? -7.167 5.366 9.993 1.00 97.38 81 TYR A O 1
ATOM 682 N N . ALA A 1 82 ? -6.430 3.664 11.242 1.00 95.75 82 ALA A N 1
ATOM 683 C CA . ALA A 1 82 ? -6.230 4.421 12.473 1.00 95.75 82 ALA A CA 1
ATOM 684 C C . ALA A 1 82 ? -4.868 4.076 13.081 1.00 95.75 82 ALA A C 1
ATOM 686 O O . ALA A 1 82 ? -4.299 3.014 12.816 1.00 95.75 82 ALA A O 1
ATOM 687 N N . LEU A 1 83 ? -4.338 4.988 13.894 1.00 94.00 83 LEU A N 1
ATOM 688 C CA . LEU A 1 83 ? -3.077 4.790 14.598 1.00 94.00 83 LEU A CA 1
ATOM 689 C C . LEU A 1 83 ? -3.307 4.871 16.104 1.00 94.00 83 LEU A C 1
ATOM 691 O O . LEU A 1 83 ? -3.901 5.830 16.593 1.00 94.00 83 LEU A O 1
ATOM 695 N N . ALA A 1 84 ? -2.779 3.890 16.823 1.00 90.00 84 ALA A N 1
ATOM 696 C CA . ALA A 1 84 ? -2.575 3.939 18.263 1.00 90.00 84 ALA A CA 1
ATOM 697 C C . ALA A 1 84 ? -1.059 3.963 18.550 1.00 90.00 84 ALA A C 1
ATOM 699 O O . ALA A 1 84 ? -0.271 3.681 17.643 1.00 90.00 84 ALA A O 1
ATOM 700 N N . PRO A 1 85 ? -0.618 4.272 19.786 1.00 86.06 85 PRO A N 1
ATOM 701 C CA . PRO A 1 85 ? 0.809 4.363 20.111 1.00 86.06 85 PRO A CA 1
ATOM 702 C C . PRO A 1 85 ? 1.628 3.144 19.662 1.00 86.06 85 PRO A C 1
ATOM 704 O O . PRO A 1 85 ? 2.687 3.308 19.066 1.00 86.06 85 PRO A O 1
ATOM 707 N N . ASN A 1 86 ? 1.077 1.941 19.846 1.00 86.75 86 ASN A N 1
ATOM 708 C CA . ASN A 1 86 ? 1.754 0.677 19.550 1.00 86.75 86 ASN A CA 1
ATOM 709 C C . ASN A 1 86 ? 1.054 -0.135 18.449 1.00 86.75 86 ASN A C 1
ATOM 711 O O . ASN A 1 86 ? 1.309 -1.332 18.323 1.00 86.75 86 ASN A O 1
ATOM 715 N N . GLU A 1 87 ? 0.129 0.466 17.692 1.00 91.44 87 GLU A N 1
ATOM 716 C CA . GLU A 1 87 ? -0.701 -0.288 16.749 1.00 91.44 87 GLU A CA 1
ATOM 717 C C . GLU A 1 87 ? -1.080 0.498 15.491 1.00 91.44 87 GLU A C 1
ATOM 719 O O . GLU A 1 87 ? -1.451 1.672 15.543 1.00 91.44 87 GLU A O 1
ATOM 724 N N . ILE A 1 88 ? -1.039 -0.195 14.356 1.00 94.56 88 ILE A N 1
ATOM 725 C CA . ILE A 1 88 ? -1.557 0.242 13.063 1.00 94.56 88 ILE A CA 1
ATOM 726 C C . ILE A 1 88 ? -2.832 -0.562 12.789 1.00 94.56 88 ILE A C 1
ATOM 728 O O . ILE A 1 88 ? -2.785 -1.786 12.678 1.00 94.56 88 ILE A O 1
ATOM 732 N N . ARG A 1 89 ? -3.971 0.125 12.677 1.00 96.44 89 ARG A N 1
ATOM 733 C CA . ARG A 1 89 ? -5.297 -0.480 12.477 1.00 96.44 89 ARG A CA 1
ATOM 734 C C . ARG A 1 89 ? -5.768 -0.273 11.049 1.00 96.44 89 ARG A C 1
ATOM 736 O O . ARG A 1 89 ? -6.107 0.847 10.682 1.00 96.44 89 ARG A O 1
ATOM 743 N N . LEU A 1 90 ? -5.816 -1.336 10.257 1.00 97.31 90 LEU A N 1
ATOM 744 C CA . LEU A 1 90 ? -6.281 -1.319 8.870 1.00 97.31 90 LEU A CA 1
ATOM 745 C C . LEU A 1 90 ? -7.792 -1.591 8.819 1.00 97.31 90 LEU A C 1
ATOM 747 O O . LEU A 1 90 ? -8.261 -2.632 9.285 1.00 97.31 90 LEU A O 1
ATOM 751 N N . ILE A 1 91 ? -8.569 -0.650 8.285 1.00 97.12 91 ILE A N 1
ATOM 752 C CA . ILE A 1 91 ? -10.033 -0.635 8.444 1.00 97.12 91 ILE A CA 1
ATOM 753 C C . ILE A 1 91 ? -10.738 -1.070 7.171 1.00 97.12 91 ILE A C 1
ATOM 755 O O . ILE A 1 91 ? -11.578 -1.967 7.222 1.00 97.12 91 ILE A O 1
ATOM 759 N N . ASP A 1 92 ? -10.389 -0.460 6.042 1.00 96.62 92 ASP A N 1
ATOM 760 C CA . ASP A 1 92 ? -10.865 -0.861 4.719 1.00 96.62 92 ASP A CA 1
ATOM 761 C C . ASP A 1 92 ? -9.895 -0.387 3.631 1.00 96.62 92 ASP A C 1
ATOM 763 O O . ASP A 1 92 ? -9.055 0.486 3.865 1.00 96.62 92 ASP A O 1
ATOM 767 N N . ILE A 1 93 ? -10.014 -0.974 2.446 1.00 95.62 93 ILE A N 1
ATOM 768 C CA . ILE A 1 93 ? -9.379 -0.481 1.228 1.00 95.62 93 ILE A CA 1
ATOM 769 C C . ILE A 1 93 ? -10.437 -0.427 0.131 1.00 95.62 93 ILE A C 1
ATOM 771 O O . ILE A 1 93 ? -11.097 -1.418 -0.183 1.00 95.62 93 ILE A O 1
ATOM 775 N N . VAL A 1 94 ? -10.650 0.768 -0.394 1.00 94.12 94 VAL A N 1
ATOM 776 C CA . VAL A 1 94 ? -11.810 1.100 -1.222 1.00 94.12 94 VAL A CA 1
ATOM 777 C C . VAL A 1 94 ? -11.387 1.975 -2.388 1.00 94.12 94 VAL A C 1
ATOM 779 O O . VAL A 1 94 ? -10.248 2.451 -2.437 1.00 94.12 94 VAL A O 1
ATOM 782 N N . ASP A 1 95 ? -12.299 2.187 -3.331 1.00 91.50 95 ASP A N 1
ATOM 783 C CA . ASP A 1 95 ? -12.123 3.264 -4.289 1.00 91.50 95 ASP A CA 1
ATOM 784 C C . ASP A 1 95 ? -12.454 4.632 -3.682 1.00 91.50 95 ASP A C 1
ATOM 786 O O . ASP A 1 95 ? -12.977 4.741 -2.570 1.00 91.50 95 ASP A O 1
ATOM 790 N N . HIS A 1 96 ? -12.103 5.683 -4.421 1.00 83.56 96 HIS A N 1
ATOM 791 C CA . HIS A 1 96 ? -12.370 7.060 -4.019 1.00 83.56 96 HIS A CA 1
ATOM 792 C C . HIS A 1 96 ? -13.852 7.311 -3.740 1.00 83.56 96 HIS A C 1
ATOM 794 O O . HIS A 1 96 ? -14.206 7.850 -2.696 1.00 83.56 96 HIS A O 1
ATOM 800 N N . ASP A 1 97 ? -14.716 6.891 -4.661 1.00 83.94 97 ASP A N 1
ATOM 801 C CA . ASP A 1 97 ? -16.132 7.252 -4.646 1.00 83.94 97 ASP A CA 1
ATOM 802 C C . ASP A 1 97 ? -16.890 6.549 -3.508 1.00 83.94 97 ASP A C 1
ATOM 804 O O . ASP A 1 97 ? -17.842 7.093 -2.947 1.00 83.94 97 ASP A O 1
ATOM 808 N N . THR A 1 98 ? -16.441 5.359 -3.093 1.00 85.81 98 THR A N 1
ATOM 809 C CA . THR A 1 98 ? -17.028 4.634 -1.959 1.00 85.81 98 THR A CA 1
ATOM 810 C C . THR A 1 98 ? -16.866 5.390 -0.641 1.00 85.81 98 THR A C 1
ATOM 812 O O . THR A 1 98 ? -17.729 5.256 0.238 1.00 85.81 98 THR A O 1
ATOM 815 N N . MET A 1 99 ? -15.799 6.184 -0.483 1.00 84.88 99 MET A N 1
ATOM 816 C CA . MET A 1 99 ? -15.536 6.908 0.763 1.00 84.88 99 MET A CA 1
ATOM 817 C C . MET A 1 99 ? -16.587 7.966 1.085 1.00 84.88 99 MET A C 1
ATOM 819 O O . MET A 1 99 ? -16.839 8.208 2.261 1.00 84.88 99 MET A O 1
ATOM 823 N N . ASP A 1 100 ? -17.242 8.538 0.079 1.00 84.06 100 ASP A N 1
ATOM 824 C CA . ASP A 1 100 ? -18.281 9.549 0.290 1.00 84.06 100 ASP A CA 1
ATOM 825 C C . ASP A 1 100 ? -19.653 8.929 0.620 1.00 84.06 100 ASP A C 1
ATOM 827 O O . ASP A 1 100 ? -20.626 9.636 0.887 1.00 84.06 100 ASP A O 1
ATOM 831 N N . SER A 1 101 ? -19.760 7.594 0.628 1.00 86.31 101 SER A N 1
ATOM 832 C CA . SER A 1 101 ? -21.032 6.909 0.854 1.00 86.31 101 SER A CA 1
ATOM 833 C C . SER A 1 101 ? -21.422 6.811 2.337 1.00 86.31 101 SER A C 1
ATOM 835 O O . SER A 1 101 ? -20.628 6.446 3.211 1.00 86.31 101 SER A O 1
ATOM 837 N N . ASP A 1 102 ? -22.719 6.975 2.621 1.00 87.81 102 ASP A N 1
ATOM 838 C CA . ASP A 1 102 ? -23.292 6.752 3.961 1.00 87.81 102 ASP A CA 1
ATOM 839 C C . ASP A 1 102 ? -23.050 5.331 4.486 1.00 87.81 102 ASP A C 1
ATOM 841 O O . ASP A 1 102 ? -22.996 5.087 5.696 1.00 87.81 102 ASP A O 1
ATOM 845 N N . SER A 1 103 ? -22.948 4.355 3.581 1.00 86.69 103 SER A N 1
ATOM 846 C CA . SER A 1 103 ? -22.676 2.960 3.935 1.00 86.69 103 SER A CA 1
ATOM 847 C C . SER A 1 103 ? -21.266 2.786 4.502 1.00 86.69 103 SER A C 1
ATOM 849 O O . SER A 1 103 ? -21.083 2.104 5.513 1.00 86.69 103 SER A O 1
ATOM 851 N N . PHE A 1 104 ? -20.286 3.461 3.900 1.00 89.88 104 PHE A N 1
ATOM 852 C CA . PHE A 1 104 ? -18.904 3.458 4.342 1.00 89.88 104 PHE A CA 1
ATOM 853 C C . PHE A 1 104 ? -18.763 4.200 5.674 1.00 89.88 104 PHE A C 1
ATOM 855 O O . PHE A 1 104 ? -18.232 3.637 6.632 1.00 89.88 104 PHE A O 1
ATOM 862 N N . HIS A 1 105 ? -19.342 5.399 5.796 1.00 90.94 105 HIS A N 1
ATOM 863 C CA . HIS A 1 105 ? -19.328 6.158 7.050 1.00 90.94 105 HIS A CA 1
ATOM 864 C C . HIS A 1 105 ? -19.944 5.378 8.219 1.00 90.94 105 HIS A C 1
ATOM 866 O O . HIS A 1 105 ? -19.388 5.366 9.319 1.00 90.94 105 HIS A O 1
ATOM 872 N N . ARG A 1 106 ? -21.075 4.691 8.000 1.00 90.19 106 ARG A N 1
ATOM 873 C CA . ARG A 1 106 ? -21.686 3.830 9.026 1.00 90.19 106 ARG A CA 1
ATOM 874 C C . ARG A 1 106 ? -20.781 2.670 9.416 1.00 90.19 106 ARG A C 1
ATOM 876 O O . ARG A 1 106 ? -20.649 2.400 10.606 1.00 90.19 106 ARG A O 1
ATOM 883 N N . PHE A 1 107 ? -20.147 2.023 8.439 1.00 92.94 107 PHE A N 1
ATOM 884 C CA . PHE A 1 107 ? -19.215 0.935 8.707 1.00 92.94 107 PHE A CA 1
ATOM 885 C C . PHE A 1 107 ? -18.032 1.405 9.555 1.00 92.94 107 PHE A C 1
ATOM 887 O O . PHE A 1 107 ? -17.844 0.872 10.644 1.00 92.94 107 PHE A O 1
ATOM 894 N N . VAL A 1 108 ? -17.290 2.429 9.119 1.00 92.38 108 VAL A N 1
ATOM 895 C CA . VAL A 1 108 ? -16.095 2.915 9.835 1.00 92.38 108 VAL A CA 1
ATOM 896 C C . VAL A 1 108 ? -16.430 3.306 11.277 1.00 92.38 108 VAL A C 1
ATOM 898 O O . VAL A 1 108 ? -15.686 2.972 12.193 1.00 92.38 108 VAL A O 1
ATOM 901 N N . ARG A 1 109 ? -17.591 3.934 11.505 1.00 91.38 109 ARG A N 1
ATOM 902 C CA . ARG A 1 109 ? -18.065 4.289 12.853 1.00 91.38 109 ARG A CA 1
ATOM 903 C C . ARG A 1 109 ? -18.428 3.094 13.729 1.00 91.38 109 ARG A C 1
ATOM 905 O O . ARG A 1 109 ? -18.406 3.226 14.947 1.00 91.38 109 ARG A O 1
ATOM 912 N N . SER A 1 110 ? -18.833 1.984 13.121 1.00 90.62 110 SER A N 1
ATOM 913 C CA . SER A 1 110 ? -19.229 0.773 13.845 1.00 90.62 110 SER A CA 1
ATOM 914 C C . SER A 1 110 ? -18.049 -0.102 14.262 1.00 90.62 110 SER A C 1
ATOM 916 O O . SER A 1 110 ? -18.243 -0.969 15.106 1.00 90.62 110 SER A O 1
ATOM 918 N N . VAL A 1 111 ? -16.853 0.122 13.701 1.00 92.06 111 VAL A N 1
ATOM 919 C CA . VAL A 1 111 ? -15.676 -0.708 13.986 1.00 92.06 111 VAL A CA 1
ATOM 920 C C . VAL A 1 111 ? -15.233 -0.526 15.437 1.00 92.06 111 VAL A C 1
ATOM 922 O O . VAL A 1 111 ? -14.766 0.545 15.830 1.00 92.06 111 VAL A O 1
ATOM 925 N N . GLY A 1 112 ? -15.356 -1.594 16.220 1.00 88.81 112 GLY A N 1
ATOM 926 C CA . GLY A 1 112 ? -14.865 -1.709 17.586 1.00 88.81 112 GLY A CA 1
ATOM 927 C C . GLY A 1 112 ? -13.576 -2.525 17.687 1.00 88.81 112 GLY A C 1
ATOM 928 O O . GLY A 1 112 ? -13.085 -3.102 16.719 1.00 88.81 112 GLY A O 1
ATOM 929 N N . GLU A 1 113 ? -13.022 -2.602 18.898 1.00 88.38 113 GLU A N 1
ATOM 930 C CA . GLU A 1 113 ? -11.772 -3.331 19.178 1.00 88.38 113 GLU A CA 1
ATOM 931 C C . GLU A 1 113 ? -11.851 -4.821 18.790 1.00 88.38 113 GLU A C 1
ATOM 933 O O . GLU A 1 113 ? -10.878 -5.391 18.306 1.00 88.38 113 GLU A O 1
ATOM 938 N N . SER A 1 114 ? -13.022 -5.447 18.951 1.00 90.19 114 SER A N 1
ATOM 939 C CA . SER A 1 114 ? -13.259 -6.864 18.636 1.00 90.19 114 SER A CA 1
ATOM 940 C C . SER A 1 114 ? -13.293 -7.190 17.142 1.00 90.19 114 SER A C 1
ATOM 942 O O . SER A 1 114 ? -13.247 -8.363 16.774 1.00 90.19 114 SER A O 1
ATOM 944 N N . ASP A 1 115 ? -13.406 -6.180 16.280 1.00 92.06 115 ASP A N 1
ATOM 945 C CA . ASP A 1 115 ? -13.469 -6.375 14.828 1.00 92.06 115 ASP A CA 1
ATOM 946 C C . ASP A 1 115 ? -12.088 -6.560 14.196 1.00 92.06 115 ASP A C 1
ATOM 948 O O . ASP A 1 115 ? -11.979 -6.975 13.035 1.00 92.06 115 ASP A O 1
ATOM 952 N N . TYR A 1 116 ? -11.038 -6.250 14.956 1.00 93.19 116 TYR A N 1
ATOM 953 C CA . TYR A 1 116 ? -9.660 -6.381 14.529 1.00 93.19 116 TYR A CA 1
ATOM 954 C C . TYR A 1 116 ? -9.121 -7.773 14.830 1.00 93.19 116 TYR A C 1
ATOM 956 O O . TYR A 1 116 ? -9.295 -8.335 15.909 1.00 93.19 116 TYR A O 1
ATOM 964 N N . GLN A 1 117 ? -8.386 -8.304 13.865 1.00 92.25 117 GLN A N 1
ATOM 965 C CA . GLN A 1 117 ? -7.561 -9.488 14.032 1.00 92.25 117 GLN A CA 1
ATOM 966 C C . GLN A 1 117 ? -6.130 -9.165 13.620 1.00 92.25 117 GLN A C 1
ATOM 968 O O . GLN A 1 117 ? -5.898 -8.219 12.862 1.00 92.25 117 GLN A O 1
ATOM 973 N N . GLN A 1 118 ? -5.171 -9.941 14.130 1.00 87.12 118 GLN A N 1
ATOM 974 C CA . GLN A 1 118 ? -3.770 -9.785 13.755 1.00 87.12 118 GLN A CA 1
ATOM 975 C C . GLN A 1 118 ? -3.668 -9.784 12.230 1.00 87.12 118 GLN A C 1
ATOM 977 O O . GLN A 1 118 ? -4.103 -10.728 11.562 1.00 87.12 118 GLN A O 1
ATOM 982 N N . PHE A 1 119 ? -3.116 -8.708 11.674 1.00 83.25 119 PHE A N 1
ATOM 983 C CA . PHE A 1 119 ? -2.806 -8.678 10.261 1.00 83.25 119 PHE A CA 1
ATOM 984 C C . PHE A 1 119 ? -1.582 -9.569 10.103 1.00 83.25 119 PHE A C 1
ATOM 986 O O . PHE A 1 119 ? -0.468 -9.168 10.430 1.00 83.25 119 PHE A O 1
ATOM 993 N N . GLY A 1 120 ? -1.796 -10.807 9.656 1.00 64.12 120 GLY A N 1
ATOM 994 C CA . GLY A 1 120 ? -0.733 -11.789 9.414 1.00 64.12 120 GLY A CA 1
ATOM 995 C C . GLY A 1 120 ? 0.167 -11.423 8.234 1.00 64.12 120 GLY A C 1
ATOM 996 O O . GLY A 1 120 ? 0.684 -12.306 7.570 1.00 64.12 120 GLY A O 1
ATOM 997 N N . GLY A 1 121 ? 0.253 -10.136 7.895 1.00 54.53 121 GLY A N 1
ATOM 998 C CA . GLY A 1 121 ? 1.078 -9.636 6.816 1.00 54.53 121 GLY A CA 1
ATOM 999 C C . GLY A 1 121 ? 0.675 -10.102 5.431 1.00 54.53 121 GLY A C 1
ATOM 1000 O O . GLY A 1 121 ? 1.375 -9.666 4.546 1.00 54.53 121 GLY A O 1
ATOM 1001 N N . GLY A 1 122 ? -0.415 -10.881 5.265 1.00 42.72 122 GLY A N 1
ATOM 1002 C CA . GLY A 1 122 ? -0.779 -11.831 4.188 1.00 42.72 122 GLY A CA 1
ATOM 1003 C C . GLY A 1 122 ? -0.516 -11.521 2.705 1.00 42.72 122 GLY A C 1
ATOM 1004 O O . GLY A 1 122 ? -1.142 -12.128 1.845 1.00 42.72 122 GLY A O 1
ATOM 1005 N N . VAL A 1 123 ? 0.371 -10.602 2.384 1.00 45.22 123 VAL A N 1
ATOM 1006 C CA . V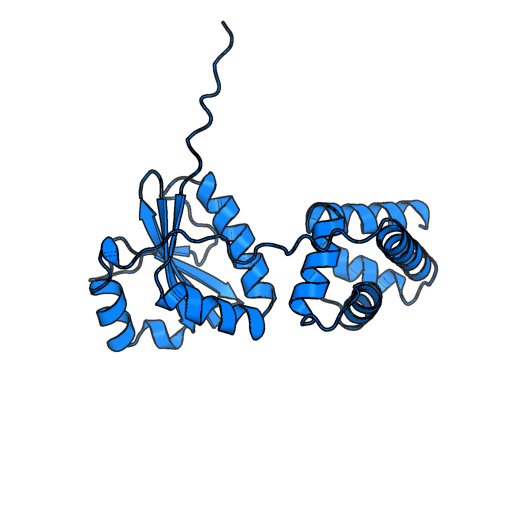AL A 1 123 ? 1.634 -10.920 1.720 1.00 45.22 123 VAL A CA 1
ATOM 1007 C C . VAL A 1 123 ? 2.598 -11.593 2.724 1.00 45.22 123 VAL A C 1
ATOM 1009 O O . VAL A 1 123 ? 3.607 -11.019 3.128 1.00 45.22 123 VAL A O 1
ATOM 1012 N N . GLU A 1 124 ? 2.329 -12.836 3.147 1.00 35.00 124 GLU A N 1
ATOM 1013 C CA . GLU A 1 124 ? 3.510 -13.690 3.288 1.00 35.00 124 GLU A CA 1
ATOM 1014 C C . GLU A 1 124 ? 4.061 -13.721 1.863 1.00 35.00 124 GLU A C 1
ATOM 1016 O O . GLU A 1 124 ? 3.328 -14.171 0.971 1.00 35.00 124 GLU A O 1
ATOM 1021 N N . PRO A 1 125 ? 5.281 -13.227 1.573 1.00 40.09 125 PRO A N 1
ATOM 1022 C CA . PRO A 1 125 ? 5.967 -13.857 0.475 1.00 40.09 125 PRO A CA 1
ATOM 1023 C C . PRO A 1 125 ? 5.945 -15.323 0.895 1.00 40.09 125 PRO A C 1
ATOM 1025 O O . PRO A 1 125 ? 6.558 -15.692 1.899 1.00 40.09 125 PRO A O 1
ATOM 1028 N N . GLN A 1 126 ? 5.202 -16.167 0.176 1.00 38.72 126 GLN A N 1
ATOM 1029 C CA . GLN A 1 126 ? 5.729 -17.502 0.003 1.00 38.72 126 GLN A CA 1
ATOM 1030 C C . GLN A 1 126 ? 7.154 -17.217 -0.441 1.00 38.72 126 GLN A C 1
ATOM 1032 O O . GLN A 1 126 ? 7.369 -16.692 -1.534 1.00 38.72 126 GLN A O 1
ATOM 1037 N N . GLN A 1 127 ? 8.111 -17.419 0.461 1.00 42.75 127 GLN A N 1
ATOM 1038 C CA . GLN A 1 127 ? 9.490 -17.584 0.079 1.00 42.75 127 GLN A CA 1
ATOM 1039 C C . GLN A 1 127 ? 9.475 -18.869 -0.748 1.00 42.75 127 GLN A C 1
ATOM 1041 O O . GLN A 1 127 ? 9.875 -19.933 -0.294 1.00 42.75 127 GLN A O 1
ATOM 1046 N N . ALA A 1 128 ? 8.976 -18.781 -1.980 1.00 50.09 128 ALA A N 1
ATOM 1047 C CA . ALA A 1 128 ? 9.617 -19.449 -3.075 1.00 50.09 128 ALA A CA 1
ATOM 1048 C C . ALA A 1 128 ? 10.992 -18.791 -3.114 1.00 50.09 128 ALA A C 1
ATOM 1050 O O . ALA A 1 128 ? 11.213 -17.795 -3.800 1.00 50.09 128 ALA A O 1
ATOM 1051 N N . ASP A 1 129 ? 11.876 -19.257 -2.232 1.00 61.66 129 ASP A N 1
ATOM 1052 C CA . ASP A 1 129 ? 13.276 -18.944 -2.366 1.00 61.66 129 ASP A CA 1
ATOM 1053 C C . ASP A 1 129 ? 13.645 -19.554 -3.709 1.00 61.66 129 ASP A C 1
ATOM 1055 O O . ASP A 1 129 ? 13.543 -20.771 -3.903 1.00 61.66 129 ASP A O 1
ATOM 1059 N N . LEU A 1 130 ? 13.907 -18.686 -4.685 1.00 74.56 130 LEU A N 1
ATOM 1060 C CA . LEU A 1 130 ? 14.338 -19.146 -5.988 1.00 74.56 130 LEU A CA 1
ATOM 1061 C C . LEU A 1 130 ? 15.549 -20.041 -5.760 1.00 74.56 130 LEU A C 1
ATOM 1063 O O . LEU A 1 130 ? 16.463 -19.687 -5.004 1.00 74.56 130 LEU A O 1
ATOM 1067 N N . SER A 1 131 ? 15.528 -21.205 -6.408 1.00 82.75 131 SER A N 1
ATOM 1068 C CA . SER A 1 131 ? 16.700 -22.069 -6.448 1.00 82.75 131 SER A CA 1
ATOM 1069 C C . SER A 1 131 ? 17.915 -21.261 -6.910 1.00 82.75 131 SER A C 1
ATOM 1071 O O . SER A 1 131 ? 17.777 -20.242 -7.593 1.00 82.75 131 SER A O 1
ATOM 1073 N N . GLN A 1 132 ? 19.109 -21.699 -6.517 1.00 80.62 132 GLN A N 1
ATOM 1074 C CA . GLN A 1 132 ? 20.331 -21.021 -6.937 1.00 80.62 132 GLN A CA 1
ATOM 1075 C C . GLN A 1 132 ? 20.419 -20.945 -8.471 1.00 80.62 132 GLN A C 1
ATOM 1077 O O . GLN A 1 132 ? 20.697 -19.872 -8.994 1.00 80.62 132 GLN A O 1
ATOM 1082 N N . ASP A 1 133 ? 20.026 -22.018 -9.162 1.00 83.56 133 ASP A N 1
ATOM 1083 C CA . ASP A 1 133 ? 19.943 -22.078 -10.625 1.00 83.56 133 ASP A CA 1
ATOM 1084 C C . ASP A 1 133 ? 19.015 -20.989 -11.191 1.00 83.56 133 ASP A C 1
ATOM 1086 O O . ASP A 1 133 ? 19.413 -20.231 -12.064 1.00 83.56 133 ASP A O 1
ATOM 1090 N N . ALA A 1 134 ? 17.821 -20.804 -10.617 1.00 83.44 134 ALA A N 1
ATOM 1091 C CA . ALA A 1 134 ? 16.896 -19.750 -11.047 1.00 83.44 134 ALA A CA 1
ATOM 1092 C C . ALA A 1 134 ? 17.433 -18.326 -10.788 1.00 83.44 134 ALA A C 1
ATOM 1094 O O . ALA A 1 134 ? 17.118 -17.391 -11.524 1.00 83.44 134 ALA A O 1
ATOM 1095 N N . LYS A 1 135 ? 18.242 -18.130 -9.738 1.00 83.19 135 LYS A N 1
ATOM 1096 C CA . LYS A 1 135 ? 18.917 -16.844 -9.479 1.00 83.19 135 LYS A CA 1
ATOM 1097 C C . LYS A 1 135 ? 20.040 -16.588 -10.484 1.00 83.19 135 LYS A C 1
ATOM 1099 O O . LYS A 1 135 ? 20.243 -15.438 -10.878 1.00 83.19 135 LYS A O 1
ATOM 1104 N N . ASP A 1 136 ? 20.760 -17.635 -10.877 1.00 86.25 136 ASP A N 1
ATOM 1105 C CA . ASP A 1 136 ? 21.789 -17.564 -11.910 1.00 86.25 136 ASP A CA 1
ATOM 1106 C C . ASP A 1 136 ? 21.159 -17.297 -13.290 1.00 86.25 136 ASP A C 1
ATOM 1108 O O . ASP A 1 136 ? 21.602 -16.372 -13.965 1.00 86.25 136 ASP A O 1
ATOM 1112 N N . ASP A 1 137 ? 20.044 -17.952 -13.632 1.00 88.38 137 ASP A N 1
ATOM 1113 C CA . ASP A 1 137 ? 19.271 -17.689 -14.857 1.00 88.38 137 ASP A CA 1
ATOM 1114 C C . ASP A 1 137 ? 18.793 -16.228 -14.937 1.00 88.38 137 ASP A C 1
ATOM 1116 O O . ASP A 1 137 ? 18.961 -15.562 -15.959 1.00 88.38 137 ASP A O 1
ATOM 1120 N N . LEU A 1 138 ? 18.244 -15.680 -13.843 1.00 89.38 138 LEU A N 1
ATOM 1121 C CA . LEU A 1 138 ? 17.839 -14.268 -13.784 1.00 89.38 138 LEU A CA 1
ATOM 1122 C C . LEU A 1 138 ? 19.027 -13.314 -13.964 1.00 89.38 138 LEU A C 1
ATOM 1124 O O . LEU A 1 138 ? 18.905 -12.283 -14.631 1.00 89.38 138 LEU A O 1
ATOM 1128 N N . ARG A 1 139 ? 20.186 -13.643 -13.380 1.00 87.19 139 ARG A N 1
ATOM 1129 C CA . ARG A 1 139 ? 21.406 -12.847 -13.552 1.00 87.19 139 ARG A CA 1
ATOM 1130 C C . ARG A 1 139 ? 21.873 -12.886 -15.006 1.00 87.19 139 ARG A C 1
ATOM 1132 O O . ARG A 1 139 ? 22.187 -11.835 -15.561 1.00 87.19 139 ARG A O 1
ATOM 1139 N N . ASP A 1 140 ? 21.909 -14.064 -15.613 1.00 89.00 140 ASP A N 1
ATOM 1140 C CA . ASP A 1 140 ? 22.355 -14.256 -16.991 1.00 89.00 140 ASP A CA 1
ATOM 1141 C C . ASP A 1 140 ? 21.415 -13.547 -17.973 1.00 89.00 140 ASP A C 1
ATOM 1143 O O . ASP A 1 140 ? 21.877 -12.897 -18.914 1.00 89.00 140 ASP A O 1
ATOM 1147 N N . MET A 1 141 ? 20.109 -13.538 -17.687 1.00 89.69 141 MET A N 1
ATOM 1148 C CA . MET A 1 141 ? 19.153 -12.689 -18.392 1.00 89.69 141 MET A CA 1
ATOM 1149 C C . MET A 1 141 ? 19.523 -11.210 -18.290 1.00 89.69 141 MET A C 1
ATOM 1151 O O . MET A 1 141 ? 19.595 -10.544 -19.316 1.00 89.69 141 MET A O 1
ATOM 1155 N N . PHE A 1 142 ? 19.821 -10.666 -17.106 1.00 89.81 142 PHE A N 1
ATOM 1156 C CA . PHE A 1 142 ? 20.231 -9.258 -17.014 1.00 89.81 142 PHE A CA 1
ATOM 1157 C C . PHE A 1 142 ? 21.453 -8.951 -17.886 1.00 89.81 142 PHE A C 1
ATOM 1159 O O . PHE A 1 142 ? 21.473 -7.913 -18.548 1.00 89.81 142 PHE A O 1
ATOM 1166 N N . TYR A 1 143 ? 22.452 -9.840 -17.920 1.00 89.00 143 TYR A N 1
ATOM 1167 C CA . TYR A 1 143 ? 23.617 -9.672 -18.794 1.00 89.00 143 TYR A CA 1
ATOM 1168 C C . TYR A 1 143 ? 23.247 -9.742 -20.278 1.00 89.00 143 TYR A C 1
ATOM 1170 O O . TYR A 1 143 ? 23.765 -8.940 -21.055 1.00 89.00 143 TYR A O 1
ATOM 1178 N N . ALA A 1 144 ? 22.333 -10.633 -20.672 1.00 87.94 144 ALA A N 1
ATOM 1179 C CA . ALA A 1 144 ? 21.841 -10.711 -22.045 1.00 87.94 144 ALA A CA 1
ATOM 1180 C C . ALA A 1 144 ? 21.154 -9.401 -22.468 1.00 87.94 144 ALA A C 1
ATOM 1182 O O . ALA A 1 144 ? 21.538 -8.805 -23.472 1.00 87.94 144 ALA A O 1
ATOM 1183 N N . PHE A 1 145 ? 20.227 -8.883 -21.655 1.00 88.19 145 PHE A N 1
ATOM 1184 C CA . PHE A 1 145 ? 19.573 -7.594 -21.917 1.00 88.19 145 PHE A CA 1
ATOM 1185 C C . PHE A 1 145 ? 20.577 -6.442 -21.964 1.00 88.19 145 PHE A C 1
ATOM 1187 O O . PHE A 1 145 ? 20.476 -5.553 -22.802 1.00 88.19 145 PHE A O 1
ATOM 1194 N N . ALA A 1 146 ? 21.565 -6.440 -21.069 1.00 88.06 146 ALA A N 1
ATOM 1195 C CA . ALA A 1 146 ? 22.561 -5.379 -21.024 1.00 88.06 146 ALA A CA 1
ATOM 1196 C C . ALA A 1 146 ? 23.531 -5.407 -22.219 1.00 88.06 146 ALA A C 1
ATOM 1198 O O . ALA A 1 146 ? 24.061 -4.352 -22.583 1.00 88.06 146 ALA A O 1
ATOM 1199 N N . GLY A 1 147 ? 23.743 -6.586 -22.817 1.00 84.69 147 GLY A N 1
ATOM 1200 C CA . GLY A 1 147 ? 24.563 -6.805 -24.010 1.00 84.69 147 GLY A CA 1
ATOM 1201 C C . GLY A 1 147 ? 23.865 -6.482 -25.336 1.00 84.69 147 GLY A C 1
ATOM 1202 O O . GLY A 1 147 ? 24.547 -6.321 -26.349 1.00 84.69 147 GLY A O 1
ATOM 1203 N N . HIS A 1 148 ? 22.536 -6.336 -25.343 1.00 84.25 148 HIS A N 1
ATOM 1204 C CA . HIS A 1 148 ? 21.756 -5.959 -26.523 1.00 84.25 148 HIS A CA 1
ATOM 1205 C C . HIS A 1 148 ? 21.301 -4.489 -26.434 1.00 84.25 148 HIS A C 1
ATOM 1207 O O . HIS A 1 148 ? 20.540 -4.134 -25.536 1.00 84.25 148 HIS A O 1
ATOM 1213 N N . PRO A 1 149 ? 21.724 -3.599 -27.357 1.00 78.62 149 PRO A N 1
ATOM 1214 C CA . PRO A 1 149 ? 21.402 -2.168 -27.285 1.00 78.62 149 PRO A CA 1
ATOM 1215 C C . PRO A 1 149 ? 19.902 -1.846 -27.240 1.00 78.62 149 PRO A C 1
ATOM 1217 O O . PRO A 1 149 ? 19.509 -0.869 -26.604 1.00 78.62 149 PRO A O 1
ATOM 1220 N N . GLU A 1 150 ? 19.074 -2.659 -27.899 1.00 76.44 150 GLU A N 1
ATOM 1221 C CA . GLU A 1 150 ? 17.615 -2.489 -27.943 1.00 76.44 150 GLU A CA 1
ATOM 1222 C C . GLU A 1 150 ? 16.953 -2.858 -26.602 1.00 76.44 150 GLU A C 1
ATOM 1224 O O . GLU A 1 150 ? 16.029 -2.177 -26.153 1.00 76.44 150 GLU A O 1
ATOM 1229 N N . ASP A 1 151 ? 17.501 -3.854 -25.904 1.00 82.69 151 ASP A N 1
ATOM 1230 C CA . ASP A 1 151 ? 16.972 -4.388 -24.644 1.00 82.69 151 ASP A CA 1
ATOM 1231 C C . ASP A 1 151 ? 17.544 -3.678 -23.411 1.00 82.69 151 ASP A C 1
ATOM 1233 O O . ASP A 1 151 ? 16.893 -3.585 -22.365 1.00 82.69 151 ASP A O 1
ATOM 1237 N N . ARG A 1 152 ? 18.732 -3.074 -23.538 1.00 85.38 152 ARG A N 1
ATOM 1238 C CA . ARG A 1 152 ? 19.354 -2.250 -22.491 1.00 85.38 152 ARG A CA 1
ATOM 1239 C C . ARG A 1 152 ? 18.431 -1.115 -22.041 1.00 85.38 152 ARG A C 1
ATOM 1241 O O . ARG A 1 152 ? 18.373 -0.788 -20.855 1.00 85.38 152 ARG A O 1
ATOM 1248 N N . GLY A 1 153 ? 17.647 -0.564 -22.972 1.00 84.62 153 GLY A N 1
ATOM 1249 C CA . GLY A 1 153 ? 16.637 0.452 -22.680 1.00 84.62 153 GLY A CA 1
ATOM 1250 C C . GLY A 1 153 ? 15.545 -0.024 -21.714 1.00 84.62 153 GLY A C 1
ATOM 1251 O O . GLY A 1 153 ? 14.978 0.798 -20.993 1.00 84.62 153 GLY A O 1
ATOM 1252 N N . MET A 1 154 ? 15.256 -1.327 -21.647 1.00 87.12 154 MET A N 1
ATOM 1253 C CA . MET A 1 154 ? 14.282 -1.898 -20.708 1.00 87.12 154 MET A CA 1
ATOM 1254 C C . MET A 1 154 ? 14.823 -1.926 -19.271 1.00 87.12 154 MET A C 1
ATOM 1256 O O . MET A 1 154 ? 14.092 -1.623 -18.320 1.00 87.12 154 MET A O 1
ATOM 1260 N N . LEU A 1 155 ? 16.119 -2.211 -19.106 1.00 86.12 155 LEU A N 1
ATOM 1261 C CA . LEU A 1 155 ? 16.799 -2.164 -17.807 1.00 86.12 155 LEU A CA 1
ATOM 1262 C C . LEU A 1 155 ? 16.831 -0.732 -17.251 1.00 86.12 155 LEU A C 1
ATOM 1264 O O . LEU A 1 155 ? 16.456 -0.502 -16.099 1.00 86.12 155 LEU A O 1
ATOM 1268 N N . ASP A 1 156 ? 17.185 0.246 -18.089 1.00 85.38 156 ASP A N 1
ATOM 1269 C CA . ASP A 1 156 ? 17.218 1.665 -17.710 1.00 85.38 156 ASP A CA 1
ATOM 1270 C C . ASP A 1 156 ? 15.837 2.211 -17.314 1.00 85.38 156 ASP A C 1
ATOM 1272 O O . ASP A 1 156 ? 15.715 3.004 -16.375 1.00 85.38 156 ASP A O 1
ATOM 1276 N N . GLN A 1 157 ? 14.777 1.805 -18.020 1.00 80.31 157 GLN A N 1
ATOM 1277 C CA . GLN A 1 157 ? 13.397 2.170 -17.679 1.00 80.31 157 GLN A CA 1
ATOM 1278 C C . GLN A 1 157 ? 12.981 1.572 -16.329 1.00 80.31 157 GLN A C 1
ATOM 1280 O O . GLN A 1 157 ? 12.401 2.270 -15.492 1.00 80.31 157 GLN A O 1
ATOM 1285 N N . THR A 1 158 ? 13.363 0.322 -16.067 1.00 79.75 158 THR A N 1
ATOM 1286 C CA . THR A 1 158 ? 13.076 -0.355 -14.795 1.00 79.75 158 THR A CA 1
ATOM 1287 C C . THR A 1 158 ? 13.791 0.309 -13.613 1.00 79.75 158 THR A C 1
ATOM 1289 O O . THR A 1 158 ? 13.191 0.511 -12.553 1.00 79.75 158 THR A O 1
ATOM 1292 N N . LEU A 1 159 ? 15.044 0.748 -13.786 1.00 81.31 159 LEU A N 1
ATOM 1293 C CA . LEU A 1 159 ? 15.767 1.525 -12.767 1.00 81.31 159 LEU A CA 1
ATOM 1294 C C . LEU A 1 159 ? 15.094 2.866 -12.451 1.00 81.31 159 LEU A C 1
ATOM 1296 O O . LEU A 1 159 ? 15.104 3.311 -11.304 1.00 81.31 159 LEU A O 1
ATOM 1300 N N . LYS A 1 160 ? 14.453 3.488 -13.445 1.00 79.94 160 LYS A N 1
ATOM 1301 C CA . LYS A 1 160 ? 13.654 4.715 -13.278 1.00 79.94 160 LYS A CA 1
ATOM 1302 C C . LYS A 1 160 ? 12.276 4.456 -12.653 1.00 79.94 160 LYS A C 1
ATOM 1304 O O . LYS A 1 160 ? 11.483 5.387 -12.530 1.00 79.94 160 LYS A O 1
ATOM 1309 N N . GLY A 1 161 ? 11.988 3.214 -12.255 1.00 69.19 161 GLY A N 1
ATOM 1310 C CA . GLY A 1 161 ? 10.725 2.812 -11.641 1.00 69.19 161 GLY A CA 1
ATOM 1311 C C . GLY A 1 161 ? 9.577 2.650 -12.637 1.00 69.19 161 GLY A C 1
ATOM 1312 O O . GLY A 1 161 ? 8.419 2.651 -12.225 1.00 69.19 161 GLY A O 1
ATOM 1313 N N . GLN A 1 162 ? 9.868 2.541 -13.937 1.00 73.56 162 GLN A N 1
ATOM 1314 C CA . GLN A 1 162 ? 8.851 2.265 -14.949 1.00 73.56 162 GLN A CA 1
ATOM 1315 C C . GLN A 1 162 ? 8.590 0.760 -15.041 1.00 73.56 162 GLN A C 1
ATOM 1317 O O . GLN A 1 162 ? 9.507 -0.055 -14.955 1.00 73.56 162 GLN A O 1
ATOM 1322 N N . TYR A 1 163 ? 7.323 0.392 -15.223 1.00 72.62 163 TYR A N 1
ATOM 1323 C CA . TYR A 1 163 ? 6.939 -0.990 -15.477 1.00 72.62 163 TYR A CA 1
ATOM 1324 C C . TYR A 1 163 ? 7.080 -1.290 -16.970 1.00 72.62 163 TYR A C 1
ATOM 1326 O O . TYR A 1 163 ? 6.384 -0.675 -17.777 1.00 72.62 163 TYR A O 1
ATOM 1334 N N . VAL A 1 164 ? 7.967 -2.224 -17.318 1.00 81.56 164 VAL A N 1
ATOM 1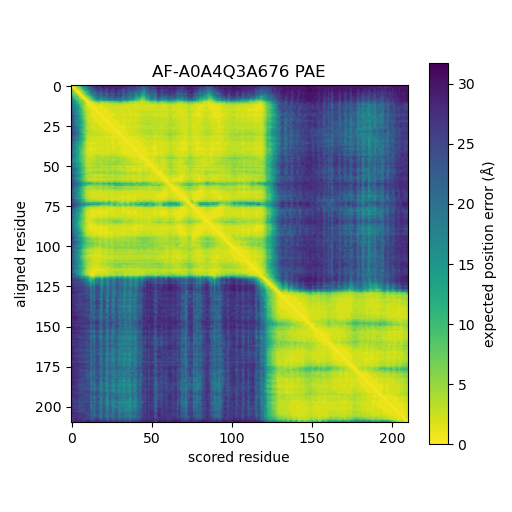335 C CA . VAL A 1 164 ? 8.200 -2.683 -18.696 1.00 81.56 164 VAL A CA 1
ATOM 1336 C C . VAL A 1 164 ? 7.613 -4.094 -18.843 1.00 81.56 164 VAL A C 1
ATOM 1338 O O . VAL A 1 164 ? 8.229 -5.043 -18.350 1.00 81.56 164 VAL A O 1
ATOM 1341 N N . PRO A 1 165 ? 6.413 -4.256 -19.433 1.00 75.88 165 PRO A N 1
ATOM 1342 C CA . PRO A 1 165 ? 5.696 -5.532 -19.454 1.00 75.88 165 PRO A CA 1
ATOM 1343 C C . PRO A 1 165 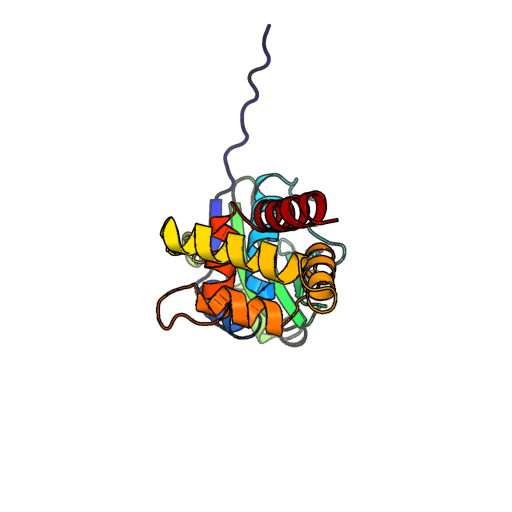? 6.524 -6.699 -19.992 1.00 75.88 165 PRO A C 1
ATOM 1345 O O . PRO A 1 165 ? 6.567 -7.749 -19.358 1.00 75.88 165 PRO A O 1
ATOM 1348 N N . GLU A 1 166 ? 7.235 -6.486 -21.096 1.00 81.12 166 GLU A N 1
ATOM 1349 C CA . GLU A 1 166 ? 8.023 -7.492 -21.809 1.00 81.12 166 GLU A CA 1
ATOM 1350 C C . GLU A 1 166 ? 9.185 -7.998 -20.946 1.00 81.12 166 GLU A C 1
ATOM 1352 O O . GLU A 1 166 ? 9.403 -9.201 -20.814 1.00 81.12 166 GLU A O 1
ATOM 1357 N N . PHE A 1 167 ? 9.886 -7.081 -20.272 1.00 85.38 167 PHE A N 1
ATOM 1358 C CA . PHE A 1 167 ? 10.940 -7.430 -19.321 1.00 85.38 167 PHE A CA 1
ATOM 1359 C C . PHE A 1 167 ? 10.385 -8.284 -18.179 1.00 85.38 167 PHE A C 1
ATOM 1361 O O . PHE A 1 167 ? 10.923 -9.345 -17.869 1.00 85.38 167 PHE A O 1
ATOM 1368 N N . TRP A 1 168 ? 9.263 -7.868 -17.589 1.00 83.12 168 TRP A N 1
ATOM 1369 C CA . TRP A 1 168 ? 8.635 -8.612 -16.500 1.00 83.12 168 TRP A CA 1
ATOM 1370 C C . TRP A 1 168 ? 8.066 -9.961 -16.943 1.00 83.12 168 TRP A C 1
ATOM 1372 O O . TRP A 1 168 ? 8.077 -10.894 -16.148 1.00 83.12 168 TRP A O 1
ATOM 1382 N N . GLU A 1 169 ? 7.550 -10.102 -18.166 1.00 84.75 169 GLU A N 1
ATOM 1383 C CA . GLU A 1 169 ? 7.150 -11.407 -18.722 1.00 84.75 169 GLU A CA 1
ATOM 1384 C C . GLU A 1 169 ? 8.332 -12.368 -18.782 1.00 84.75 169 GLU A C 1
ATOM 1386 O O . GLU A 1 169 ? 8.233 -13.506 -18.319 1.00 84.75 169 GLU A O 1
ATOM 1391 N N . MET A 1 170 ? 9.472 -11.884 -19.269 1.00 87.06 170 MET A N 1
ATOM 1392 C CA . MET A 1 170 ? 10.680 -12.687 -19.365 1.00 87.06 170 MET A CA 1
ATOM 1393 C C . MET A 1 170 ? 11.176 -13.120 -17.977 1.00 87.06 170 MET A C 1
ATOM 1395 O O . MET A 1 170 ? 11.423 -14.307 -17.772 1.00 87.06 170 MET A O 1
ATOM 1399 N N . LEU A 1 171 ? 11.243 -12.223 -16.985 1.00 88.12 171 LEU A N 1
ATOM 1400 C CA . LEU A 1 171 ? 11.671 -12.598 -15.625 1.00 88.12 171 LEU A CA 1
ATOM 1401 C C . LEU A 1 171 ? 10.720 -13.605 -14.958 1.00 88.12 171 LEU A C 1
ATOM 1403 O O . LEU A 1 171 ? 11.159 -14.511 -14.250 1.00 88.12 171 LEU A O 1
ATOM 1407 N N . ARG A 1 172 ? 9.410 -13.483 -15.207 1.00 86.25 172 ARG A N 1
ATOM 1408 C CA . ARG A 1 172 ? 8.399 -14.413 -14.679 1.00 86.25 172 ARG A CA 1
ATOM 1409 C C . ARG A 1 172 ? 8.524 -15.824 -15.248 1.00 86.25 172 ARG A C 1
ATOM 1411 O O . ARG A 1 172 ? 8.075 -16.760 -14.586 1.00 86.25 172 ARG A O 1
ATOM 1418 N N . SER A 1 173 ? 9.119 -15.988 -16.431 1.00 87.25 173 SER A N 1
ATOM 1419 C CA . SER A 1 173 ? 9.335 -17.310 -17.038 1.00 87.25 173 SER A CA 1
ATOM 1420 C C . SER A 1 173 ? 10.292 -18.192 -16.225 1.00 87.25 173 SER A C 1
ATOM 1422 O O . SER A 1 173 ? 10.157 -19.412 -16.246 1.00 87.25 173 SER A O 1
ATOM 1424 N N . VAL A 1 174 ? 11.183 -17.574 -15.441 1.00 86.12 174 VAL A N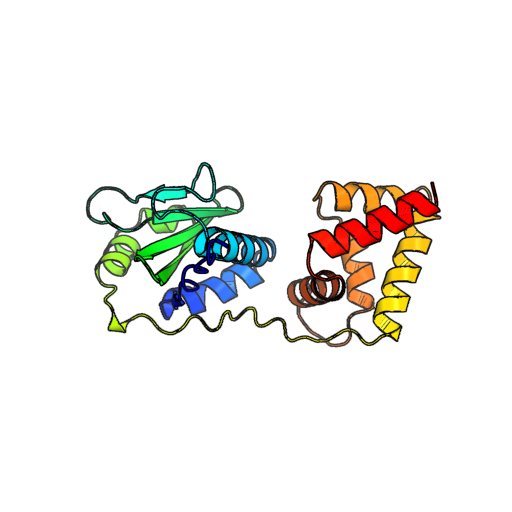 1
ATOM 1425 C CA . VAL A 1 174 ? 12.148 -18.255 -14.561 1.00 86.12 174 VAL A CA 1
ATOM 1426 C C . VAL A 1 174 ? 11.516 -18.660 -13.222 1.00 86.12 174 VAL A C 1
ATOM 1428 O O . VAL A 1 174 ? 12.043 -19.504 -12.499 1.00 86.12 174 VAL A O 1
ATOM 1431 N N . VAL A 1 175 ? 10.357 -18.090 -12.872 1.00 83.12 175 VAL A N 1
ATOM 1432 C CA . VAL A 1 175 ? 9.649 -18.416 -11.629 1.00 83.12 175 VAL A CA 1
ATOM 1433 C C . VAL A 1 175 ? 8.723 -19.621 -11.856 1.00 83.12 175 VAL A C 1
ATOM 1435 O O . VAL A 1 175 ? 7.719 -19.494 -12.575 1.00 83.12 175 VAL A O 1
ATOM 1438 N N . PRO A 1 176 ? 9.008 -20.783 -11.234 1.00 74.88 176 PRO A N 1
ATOM 1439 C CA . PRO A 1 176 ? 8.238 -22.001 -11.455 1.00 74.88 176 PRO A CA 1
ATOM 1440 C C . PRO A 1 176 ? 6.812 -21.905 -10.892 1.00 74.88 176 PRO A C 1
ATOM 1442 O O . PRO A 1 176 ? 6.544 -21.205 -9.915 1.00 74.88 176 PRO A O 1
ATOM 1445 N N . GLY A 1 177 ? 5.902 -22.674 -11.493 1.00 75.75 177 GLY A N 1
ATOM 1446 C CA . GLY A 1 177 ? 4.514 -22.830 -11.049 1.00 75.75 177 GLY A CA 1
ATOM 1447 C C . GLY A 1 177 ? 3.512 -21.882 -11.715 1.00 75.75 177 GLY A C 1
ATOM 1448 O O . GLY A 1 177 ? 3.874 -20.982 -12.470 1.00 75.75 177 GLY A O 1
ATOM 1449 N N . ASP A 1 178 ? 2.233 -22.083 -11.395 1.00 74.69 178 ASP A N 1
ATOM 1450 C CA . ASP A 1 178 ? 1.090 -21.375 -12.001 1.00 74.69 178 ASP A CA 1
ATOM 1451 C C . ASP A 1 178 ? 0.602 -20.198 -11.143 1.00 74.69 178 ASP A C 1
ATOM 1453 O O . ASP A 1 178 ? -0.572 -19.820 -11.155 1.00 74.69 178 ASP A O 1
ATOM 1457 N N . ALA A 1 179 ? 1.504 -19.628 -10.339 1.00 65.44 179 ALA A N 1
ATOM 1458 C CA . ALA A 1 179 ? 1.187 -18.470 -9.520 1.00 65.44 179 ALA A CA 1
ATOM 1459 C C . ALA A 1 179 ? 0.803 -17.267 -10.406 1.00 65.44 179 ALA A C 1
ATOM 1461 O O . ALA A 1 179 ? 1.371 -17.103 -11.490 1.00 65.44 179 ALA A O 1
ATOM 1462 N N . PRO A 1 180 ? -0.116 -16.394 -9.948 1.00 68.06 180 PRO A N 1
ATOM 1463 C CA . PRO A 1 180 ? -0.437 -15.161 -10.654 1.00 68.06 180 PRO A CA 1
ATOM 1464 C C . PRO A 1 180 ? 0.808 -14.308 -10.907 1.00 68.06 180 PRO A C 1
ATOM 1466 O O . PRO A 1 180 ? 1.718 -14.262 -10.079 1.00 68.06 180 PRO A O 1
ATOM 1469 N N . ASP A 1 181 ? 0.803 -13.559 -12.006 1.00 71.94 181 ASP A N 1
ATOM 1470 C CA . ASP A 1 181 ? 1.920 -12.712 -12.438 1.00 71.94 181 ASP A CA 1
ATOM 1471 C C . ASP A 1 181 ? 2.464 -11.785 -11.352 1.00 71.94 181 ASP A C 1
ATOM 1473 O O . ASP A 1 181 ? 3.674 -11.633 -11.200 1.00 71.94 181 ASP A O 1
ATOM 1477 N N . SER A 1 182 ? 1.574 -11.200 -10.551 1.00 63.91 182 SER A N 1
ATOM 1478 C CA . SER A 1 182 ? 1.952 -10.343 -9.429 1.00 63.91 182 SER A CA 1
ATOM 1479 C C . SER A 1 182 ? 2.783 -11.084 -8.382 1.00 63.91 182 SER A C 1
ATOM 1481 O O . SER A 1 182 ? 3.785 -10.557 -7.918 1.00 63.91 182 SER A O 1
ATOM 1483 N N . ALA A 1 183 ? 2.412 -12.325 -8.060 1.00 63.66 183 ALA A N 1
ATOM 1484 C CA . ALA A 1 183 ? 3.144 -13.145 -7.103 1.00 63.66 183 ALA A CA 1
ATOM 1485 C C . ALA A 1 183 ? 4.513 -13.556 -7.661 1.00 63.66 183 ALA A C 1
ATOM 1487 O O . ALA A 1 183 ? 5.497 -13.574 -6.928 1.00 63.66 183 ALA A O 1
ATOM 1488 N N . LYS A 1 184 ? 4.604 -13.828 -8.968 1.00 77.06 184 LYS A N 1
ATOM 1489 C CA . LYS A 1 184 ? 5.887 -14.114 -9.621 1.00 77.06 184 LYS A CA 1
ATOM 1490 C C . LYS A 1 184 ? 6.814 -12.892 -9.635 1.00 77.06 184 LYS A C 1
ATOM 1492 O O . LYS A 1 184 ? 8.002 -13.043 -9.368 1.00 77.06 184 LYS A O 1
ATOM 1497 N N . ASN A 1 185 ? 6.283 -11.689 -9.876 1.00 80.00 185 ASN A N 1
ATOM 1498 C CA . ASN A 1 185 ? 7.063 -10.449 -9.778 1.00 80.00 185 ASN A CA 1
ATOM 1499 C C . ASN A 1 185 ? 7.623 -10.255 -8.362 1.00 80.00 185 ASN A C 1
ATOM 1501 O O . ASN A 1 185 ? 8.802 -9.939 -8.205 1.00 80.00 185 ASN A O 1
ATOM 1505 N N . ASP A 1 186 ? 6.797 -10.493 -7.340 1.00 72.25 186 ASP A N 1
ATOM 1506 C CA . ASP A 1 186 ? 7.217 -10.396 -5.941 1.00 72.25 186 ASP A CA 1
ATOM 1507 C C . ASP A 1 186 ? 8.340 -11.392 -5.624 1.00 72.25 186 ASP A C 1
ATOM 1509 O O . ASP A 1 186 ? 9.333 -11.007 -5.011 1.00 72.25 186 ASP A O 1
ATOM 1513 N N . VAL A 1 187 ? 8.247 -12.637 -6.105 1.00 79.38 187 VAL A N 1
ATOM 1514 C CA . VAL A 1 187 ? 9.305 -13.651 -5.940 1.00 79.38 187 VAL A CA 1
ATOM 1515 C C . VAL A 1 187 ? 10.635 -13.177 -6.530 1.00 79.38 187 VAL A C 1
ATOM 1517 O O . VAL A 1 187 ? 11.659 -13.245 -5.848 1.00 79.38 187 VAL A O 1
ATOM 1520 N N . VAL A 1 188 ? 10.626 -12.639 -7.755 1.00 83.38 188 VAL A N 1
ATOM 1521 C CA . VAL A 1 188 ? 11.833 -12.085 -8.394 1.00 83.38 188 VAL A CA 1
ATOM 1522 C C . VAL A 1 188 ? 12.420 -10.958 -7.546 1.00 83.38 188 VAL A C 1
ATOM 1524 O O . VAL A 1 188 ? 13.602 -10.974 -7.218 1.00 83.38 188 VAL A O 1
ATOM 1527 N N . VAL A 1 189 ? 11.601 -9.988 -7.139 1.00 80.50 189 VAL A N 1
ATOM 1528 C CA . VAL A 1 189 ? 12.064 -8.827 -6.367 1.00 80.50 189 VAL A CA 1
ATOM 1529 C C . VAL A 1 189 ? 12.594 -9.240 -4.992 1.00 80.50 189 VAL A C 1
ATOM 1531 O O . VAL A 1 189 ? 13.628 -8.742 -4.538 1.00 80.50 189 VAL A O 1
ATOM 1534 N N . THR A 1 190 ? 11.913 -10.161 -4.314 1.00 74.62 190 THR A N 1
ATOM 1535 C CA . THR A 1 190 ? 12.322 -10.683 -3.009 1.00 74.62 190 THR A CA 1
ATOM 1536 C C . THR A 1 190 ? 13.610 -11.497 -3.094 1.00 74.62 190 THR A C 1
ATOM 1538 O O . THR A 1 190 ? 14.428 -11.384 -2.180 1.00 74.62 190 THR A O 1
ATOM 1541 N N . ALA A 1 191 ? 13.854 -12.229 -4.186 1.00 81.19 191 ALA A N 1
ATOM 1542 C CA . ALA A 1 191 ? 15.092 -12.989 -4.382 1.00 81.19 191 ALA A CA 1
ATOM 1543 C C . ALA A 1 191 ? 16.355 -12.110 -4.353 1.00 81.19 191 ALA A C 1
ATOM 1545 O O . ALA A 1 191 ? 17.421 -12.582 -3.960 1.00 81.19 191 ALA A O 1
ATOM 1546 N N . TYR A 1 192 ? 16.225 -10.821 -4.683 1.00 79.50 192 TYR A N 1
ATOM 1547 C CA . TYR A 1 192 ? 17.299 -9.829 -4.586 1.00 79.50 192 TYR A CA 1
ATOM 1548 C C . TYR A 1 192 ? 17.221 -8.959 -3.320 1.00 79.50 192 TYR A C 1
ATOM 1550 O O . TYR A 1 192 ? 17.827 -7.895 -3.265 1.00 79.50 192 TYR A O 1
ATOM 1558 N N . GLY A 1 193 ? 16.487 -9.368 -2.282 1.00 69.88 193 GLY A N 1
ATOM 1559 C CA . GLY A 1 193 ? 16.372 -8.598 -1.036 1.00 69.88 193 GLY A CA 1
ATOM 1560 C C . GLY A 1 193 ? 15.408 -7.408 -1.122 1.00 69.88 193 GLY A C 1
ATOM 1561 O O . GLY A 1 193 ? 15.519 -6.452 -0.351 1.00 69.88 193 GLY A O 1
ATOM 1562 N N . GLY A 1 194 ? 14.446 -7.452 -2.047 1.00 72.06 194 GLY A N 1
ATOM 1563 C CA . GLY A 1 194 ? 13.452 -6.404 -2.271 1.00 72.06 194 GLY A CA 1
ATOM 1564 C C . GLY A 1 194 ? 13.831 -5.446 -3.404 1.00 72.06 194 GLY A C 1
ATOM 1565 O O . GLY A 1 194 ? 14.896 -5.552 -4.005 1.00 72.06 194 GLY A O 1
ATOM 1566 N N . LEU A 1 195 ? 12.962 -4.463 -3.680 1.00 75.12 195 LEU A N 1
ATOM 1567 C CA . LEU A 1 195 ? 13.082 -3.596 -4.864 1.00 75.12 195 LEU A CA 1
ATOM 1568 C C . LEU A 1 195 ? 14.438 -2.888 -4.965 1.00 75.12 195 LEU A C 1
ATOM 1570 O O . LEU A 1 195 ? 15.019 -2.827 -6.043 1.00 75.12 195 LEU A O 1
ATOM 1574 N N . LYS A 1 196 ? 14.970 -2.397 -3.839 1.00 73.12 196 LYS A N 1
ATOM 1575 C CA . LYS A 1 196 ? 16.280 -1.733 -3.814 1.00 73.12 196 LYS A CA 1
ATOM 1576 C C . LYS A 1 196 ? 17.413 -2.672 -4.220 1.00 73.12 196 LYS A C 1
ATOM 1578 O O . LYS A 1 196 ? 18.314 -2.248 -4.933 1.00 73.12 196 LYS A O 1
ATOM 1583 N N . GLY A 1 197 ? 17.381 -3.922 -3.764 1.00 75.19 197 GLY A N 1
ATOM 1584 C CA . GLY A 1 197 ? 18.412 -4.895 -4.110 1.00 75.19 197 GLY A CA 1
ATOM 1585 C C . GLY A 1 197 ? 18.253 -5.424 -5.537 1.00 75.19 197 GLY A C 1
ATOM 1586 O O . GLY A 1 197 ? 19.249 -5.564 -6.239 1.00 75.19 197 GLY A O 1
ATOM 1587 N N . PHE A 1 198 ? 17.017 -5.577 -6.019 1.00 83.81 198 PHE A N 1
ATOM 1588 C CA . PHE A 1 198 ? 16.727 -5.862 -7.428 1.00 83.81 198 PHE A CA 1
ATOM 1589 C C . PHE A 1 198 ? 17.266 -4.761 -8.359 1.00 83.81 198 PHE A C 1
ATOM 1591 O O . PHE A 1 198 ? 18.001 -5.040 -9.304 1.00 83.81 198 PHE A O 1
ATOM 1598 N N . GLN A 1 199 ? 16.991 -3.491 -8.048 1.00 84.31 199 GLN A N 1
ATOM 1599 C CA . GLN A 1 199 ? 17.544 -2.351 -8.786 1.00 84.31 199 GLN A CA 1
ATOM 1600 C C . GLN A 1 199 ? 19.076 -2.293 -8.693 1.00 84.31 199 GLN A C 1
ATOM 1602 O O . GLN A 1 199 ? 19.741 -2.029 -9.691 1.00 84.31 199 GLN A O 1
ATOM 1607 N N . ALA A 1 200 ? 19.657 -2.581 -7.524 1.00 83.94 200 ALA A N 1
ATOM 1608 C CA . ALA A 1 200 ? 21.108 -2.638 -7.365 1.00 83.94 200 ALA A CA 1
ATOM 1609 C C . ALA A 1 200 ? 21.748 -3.738 -8.230 1.00 83.94 200 ALA A C 1
ATOM 1611 O O . ALA A 1 200 ? 22.816 -3.511 -8.795 1.00 83.94 200 ALA A O 1
ATOM 1612 N N . ALA A 1 201 ? 21.091 -4.893 -8.380 1.00 87.12 201 ALA A N 1
ATOM 1613 C CA . ALA A 1 201 ? 21.553 -5.969 -9.252 1.00 87.12 201 ALA A CA 1
ATOM 1614 C C . ALA A 1 201 ? 21.565 -5.538 -10.728 1.00 87.12 201 ALA A C 1
ATOM 1616 O O . ALA A 1 201 ? 22.585 -5.691 -11.398 1.00 87.12 201 ALA A O 1
ATOM 1617 N N . ILE A 1 202 ? 20.487 -4.908 -11.210 1.00 90.12 202 ILE A N 1
ATOM 1618 C CA . ILE A 1 202 ? 20.426 -4.353 -12.573 1.00 90.12 202 ILE A CA 1
ATOM 1619 C C . ILE A 1 202 ? 21.521 -3.292 -12.781 1.00 90.12 202 ILE A C 1
ATOM 1621 O O . ILE A 1 202 ? 22.258 -3.332 -13.765 1.00 90.12 202 ILE A O 1
ATOM 1625 N N . GLN A 1 203 ? 21.676 -2.365 -11.831 1.00 89.56 203 GLN A N 1
ATOM 1626 C CA . GLN A 1 203 ? 22.689 -1.309 -11.892 1.00 89.56 203 GLN A CA 1
ATOM 1627 C C . GLN A 1 203 ? 24.117 -1.874 -11.919 1.00 89.56 203 GLN A C 1
ATOM 1629 O O . GLN A 1 203 ? 24.979 -1.333 -12.618 1.00 89.56 203 GLN A O 1
ATOM 1634 N N . ALA A 1 204 ? 24.378 -2.954 -11.178 1.00 89.50 204 ALA A N 1
ATOM 1635 C CA . ALA A 1 204 ? 25.673 -3.623 -11.170 1.00 89.50 204 ALA A CA 1
ATOM 1636 C C . ALA A 1 204 ? 25.996 -4.226 -12.544 1.00 89.50 204 ALA A C 1
ATOM 1638 O O . ALA A 1 204 ? 27.106 -4.043 -13.038 1.00 89.50 204 ALA A O 1
ATOM 1639 N N . VAL A 1 205 ? 25.019 -4.868 -13.190 1.00 89.50 205 VAL A N 1
ATOM 1640 C CA . VAL A 1 205 ? 25.179 -5.440 -14.535 1.00 89.50 205 VAL A CA 1
ATOM 1641 C C . VAL A 1 205 ? 25.411 -4.349 -15.583 1.00 89.50 205 VAL A C 1
ATOM 1643 O O . VAL A 1 205 ? 26.347 -4.441 -16.378 1.00 89.50 205 VAL A O 1
ATOM 1646 N N . LEU A 1 206 ? 24.622 -3.271 -15.559 1.00 86.81 206 LEU A N 1
ATOM 1647 C CA . LEU A 1 206 ? 24.785 -2.152 -16.496 1.00 86.81 206 LEU A CA 1
ATOM 1648 C C . LEU A 1 206 ? 26.145 -1.457 -16.361 1.00 86.81 206 LEU A C 1
ATOM 1650 O O . LEU A 1 206 ? 26.702 -1.029 -17.370 1.00 86.81 206 LEU A O 1
ATOM 1654 N N . SER A 1 207 ? 26.683 -1.376 -15.139 1.00 87.38 207 SER A N 1
ATOM 1655 C CA . SER A 1 207 ? 28.012 -0.806 -14.859 1.00 87.38 207 SER A CA 1
ATOM 1656 C C . SER A 1 207 ? 29.168 -1.677 -15.361 1.00 87.38 207 SER A C 1
ATOM 1658 O O . SER A 1 207 ? 30.265 -1.169 -15.551 1.00 87.38 207 SER A O 1
ATOM 1660 N N . GLN A 1 208 ? 28.949 -2.983 -15.538 1.00 85.75 208 GLN A N 1
ATOM 1661 C CA . GLN A 1 208 ? 29.971 -3.928 -16.011 1.00 85.75 208 GLN A CA 1
ATOM 1662 C C . GLN A 1 208 ? 29.948 -4.139 -17.530 1.00 85.75 208 GLN A C 1
ATOM 1664 O O . GLN A 1 208 ? 30.899 -4.670 -18.092 1.00 85.75 208 GLN A O 1
ATOM 1669 N N . THR A 1 209 ? 28.850 -3.757 -18.179 1.00 81.06 209 THR A N 1
ATOM 1670 C CA . THR A 1 209 ? 28.591 -3.955 -19.616 1.00 81.06 209 THR A CA 1
ATOM 1671 C C . THR A 1 209 ? 28.549 -2.642 -20.401 1.00 81.06 209 THR A C 1
ATOM 1673 O O . THR A 1 209 ? 28.321 -2.666 -21.608 1.00 81.06 209 THR A O 1
ATOM 1676 N N . GLY A 1 210 ? 28.688 -1.505 -19.709 1.00 61.78 210 GLY A N 1
ATOM 1677 C CA . GLY A 1 210 ? 28.717 -0.155 -20.276 1.00 61.78 210 GLY A CA 1
ATOM 1678 C C . GLY A 1 210 ? 30.124 0.346 -20.553 1.00 61.78 210 GLY A C 1
ATOM 1679 O O . GLY A 1 210 ? 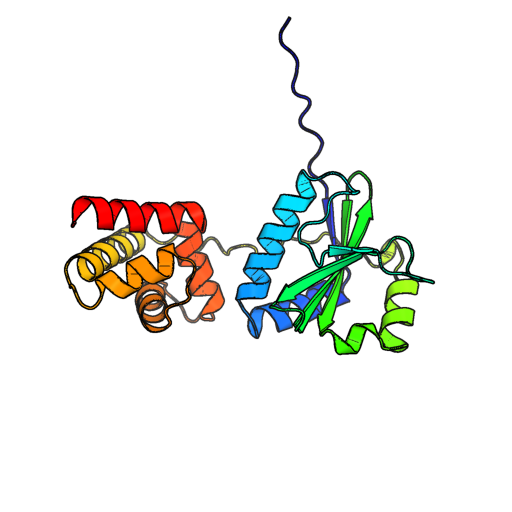31.053 -0.071 -19.827 1.00 61.78 210 GLY A O 1
#

pLDDT: mean 81.73, std 13.87, range [33.81, 97.38]

Mean predicted aligned error: 14.09 Å

Nearest PDB structures (foldseek):
  3g5o-assembly1_B  TM=6.160E-01  e=5.989E-03  Mycobacterium tuberculosis H37Rv
  8c26-assembly1_A  TM=5.937E-01  e=8.945E-03  Mycobacterium tuberculosis H37Rv
  6xrw-assembly2_C  TM=6.607E-01  e=1.680E-02  Pseudomonas aeruginosa
  5czf-assembly2_C  TM=7.228E-01  e=4.202E-02  Escherichia coli O157
  6x0a-assembly17_Q  TM=5.469E-01  e=2.113E-02  Mesorhizobium opportunistum WSM2075

Foldseek 3Di:
DDDDPPPDAFAFEKEFPAAVVQQVVCCLVPVQLLVLVVQLSVCLRPDDQPDAPDPQWAQDDDPRGQKIWDDRPPQQKIWIWGDDPRYTYTYHIGGNVVCVDPVNVVRSNPDDPVRIDGPPSVPPLPCPLQDPVLVVVLLVVLLVLLQDPVSVVVLVCVLVVHDDPVNLVVNLVSPDDDDPSSSSSVNQQVNLVHSVSSNVSSVVSNVVSD

Solvent-accessible surface area (backbone atoms only — not comparable to full-atom values): 11960 Å² total; per-residue (Å²): 137,82,82,77,81,75,76,74,75,76,40,45,48,28,24,21,69,60,17,61,56,36,42,54,53,49,28,73,77,35,50,64,44,47,55,42,50,53,54,51,50,62,47,56,53,74,49,59,92,84,61,58,92,47,97,60,33,45,73,40,66,80,94,41,65,76,34,31,36,34,53,57,43,98,53,54,34,30,41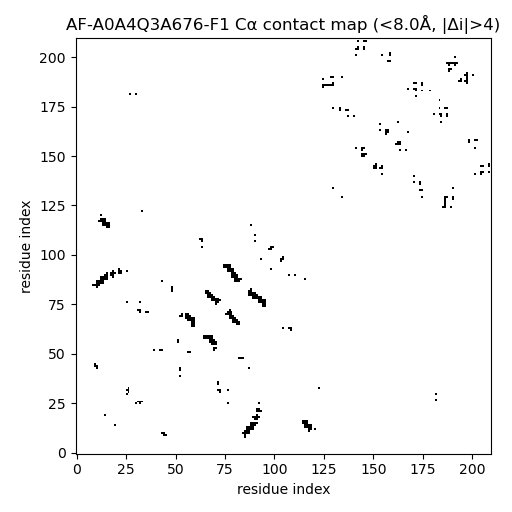,32,31,35,75,52,100,56,33,40,38,38,51,38,47,44,45,51,74,55,65,78,32,71,69,45,54,53,49,67,69,65,64,52,80,85,51,49,41,79,47,76,58,83,70,58,71,72,75,61,67,64,50,71,67,45,51,50,52,54,50,52,46,51,48,53,33,45,73,32,80,81,43,30,55,54,55,56,41,43,68,74,71,44,89,53,68,70,62,54,53,57,59,36,70,64,46,84,77,90,67,56,70,60,58,35,50,48,36,58,28,50,70,39,75,27,67,70,36,37,44,48,52,55,51,52,46,46,66,74,64,104

Radius of gyration: 20.05 Å; Cα contacts (8 Å, |Δi|>4): 251; chains: 1; bounding box: 53×38×57 Å

Sequence (210 aa):
MRFFEIAEPQKRVVATKRFLKSAREWIRLYPDVGQTLAEFLRFRETAPLTQGFSKKDAPLMNNLKGFRHVHFRFGKVICVYALAPNEIRLIDIVDHDTMDSDSFHRFVRSVGESDYQQFGGGVEPQQADLSQDAKDDLRDMFYAFAGHPEDRGMLDQTLKGQYVPEFWEMLRSVVPGDAPDSAKNDVVVTAYGGLKGFQAAIQAVLSQTG

Secondary structure (DSSP, 8-state):
-------PPPPEEEEEHHHHHHHHHHHHH-HHHHHHHHHHHHHHHHS-TT--SSTTEEE--GGGTTEEEEEEETTTEEEEEEEETTEEEEEEEEETGGGGSHHHHHHHHH--GGGEEE---S---------HHHHHHHHHHHHHHHHSHHHHHHHHHHHTT---HHHHHHHHHTS-SS--HHHHHHHHHHHTTSHHHHHHHHHHHHHHH-